Protein AF-A0A1F6HA27-F1 (afdb_monomer_lite)

Secondary structure (DSSP, 8-state):
----GGG--HHHH---SS-HHHHHHHHHHHHHHHHHHHHHHHHHHHHHHHHHHHHHHHHHHHHHHHHHHHHHHHHHTHHHH-TTS---HHHHHHHHTTSHHHHHHHHHHHHHHHHHHHHHHHHHHHHHHHHHHHHHHHHHHHHHHHHHHHHHTTTTS-----HHHHHHHHHHHHHHHHHHHHHHHTT-

pLDDT: mean 84.73, std 13.22, range [37.62, 96.56]

Radius of gyration: 37.32 Å; chains: 1; bounding box: 94×47×95 Å

Foldseek 3Di:
DDDDPVLDLPVVLDDDPVCLVVNVVCLVVQLVVLVVQLVVLVVVLVVLVVCVVVLLVVLVVQLVVQLVVLLVVCVVCVCVQPVPDDDDPVVSVVVSCVDVSNVVSVVVSVVSVVVSVVSNVVSVVSSVSSVVSNVSSVVSVVVSVVVVVCVVVCVVPDPPCPPVNVVVVVVVVVVVVVVVVVVVVVVD

Structure (mmCIF, N/CA/C/O backbone):
data_AF-A0A1F6HA27-F1
#
_entry.id   AF-A0A1F6HA27-F1
#
loop_
_atom_site.group_PDB
_atom_site.id
_atom_site.type_symbol
_atom_site.label_atom_id
_atom_site.label_alt_id
_atom_site.label_comp_id
_atom_site.label_asym_id
_atom_site.label_entity_id
_atom_site.label_seq_id
_atom_site.pdbx_PDB_ins_code
_atom_site.Cartn_x
_atom_site.Cartn_y
_atom_site.Cartn_z
_atom_site.occupancy
_atom_site.B_iso_or_equiv
_atom_site.auth_seq_id
_atom_site.auth_comp_id
_atom_site.auth_asym_id
_atom_site.auth_atom_id
_atom_site.pdbx_PDB_model_num
ATOM 1 N N . MET A 1 1 ? -15.845 -7.279 -9.289 1.00 40.00 1 MET A N 1
ATOM 2 C CA . MET A 1 1 ? -14.937 -7.207 -8.128 1.00 40.00 1 MET A CA 1
ATOM 3 C C . MET A 1 1 ? -15.776 -7.445 -6.889 1.00 40.00 1 MET A C 1
ATOM 5 O O . MET A 1 1 ? -16.519 -6.559 -6.494 1.00 40.00 1 MET A O 1
ATOM 9 N N . GLY A 1 2 ? -15.783 -8.675 -6.375 1.00 37.72 2 GLY A N 1
ATOM 10 C CA . GLY A 1 2 ? -16.419 -8.955 -5.090 1.00 37.72 2 GLY A CA 1
ATOM 11 C C . GLY A 1 2 ? -15.512 -8.408 -3.998 1.00 37.72 2 GLY A C 1
ATOM 12 O O . GLY A 1 2 ? -14.338 -8.763 -3.970 1.00 37.72 2 GLY A O 1
ATOM 13 N N . MET A 1 3 ? -16.019 -7.513 -3.152 1.00 37.62 3 MET A N 1
ATOM 14 C CA . MET A 1 3 ? -15.320 -7.147 -1.923 1.00 37.62 3 MET A CA 1
ATOM 15 C C . MET A 1 3 ? -15.091 -8.431 -1.121 1.00 37.62 3 MET A C 1
ATOM 17 O O . MET A 1 3 ? -16.051 -9.114 -0.761 1.00 37.62 3 MET A O 1
ATOM 21 N N . ASN A 1 4 ? -13.827 -8.786 -0.890 1.00 46.81 4 ASN A N 1
ATOM 22 C CA . ASN A 1 4 ? -13.459 -9.920 -0.052 1.00 46.81 4 ASN A CA 1
ATOM 23 C C . ASN A 1 4 ? -14.060 -9.710 1.345 1.00 46.81 4 ASN A C 1
ATOM 25 O O . ASN A 1 4 ? -13.619 -8.838 2.095 1.00 46.81 4 ASN A O 1
ATOM 29 N N . GLN A 1 5 ? -15.057 -10.522 1.706 1.00 51.44 5 GLN A N 1
ATOM 30 C CA . GLN A 1 5 ? -15.691 -10.502 3.031 1.00 51.44 5 GLN A CA 1
ATOM 31 C C . GLN A 1 5 ? -14.678 -10.698 4.180 1.00 51.44 5 GLN A C 1
ATOM 33 O O . GLN A 1 5 ? -14.965 -10.322 5.311 1.00 51.44 5 GLN A O 1
ATOM 38 N N . GLU A 1 6 ? -13.476 -11.217 3.903 1.00 55.75 6 GLU A N 1
ATOM 39 C CA . GLU A 1 6 ? -12.395 -11.423 4.882 1.00 55.75 6 GLU A CA 1
ATOM 40 C C . GLU A 1 6 ? -11.784 -10.141 5.477 1.00 55.75 6 GLU A C 1
ATOM 42 O O . GLU A 1 6 ? -11.203 -10.198 6.572 1.00 55.75 6 GLU A O 1
ATOM 47 N N . ASN A 1 7 ? -11.925 -8.996 4.799 1.00 59.81 7 ASN A N 1
ATOM 48 C CA . ASN A 1 7 ? -11.382 -7.710 5.256 1.00 59.81 7 ASN A CA 1
ATOM 49 C C . ASN A 1 7 ? -12.444 -6.755 5.820 1.00 59.81 7 ASN A C 1
ATOM 51 O O . ASN A 1 7 ? -12.085 -5.705 6.352 1.00 59.81 7 ASN A O 1
ATOM 55 N N . SER A 1 8 ? -13.731 -7.116 5.777 1.00 76.00 8 SER A N 1
ATOM 56 C CA . SER A 1 8 ? -14.778 -6.273 6.359 1.00 76.00 8 SER A CA 1
ATOM 57 C C . SER A 1 8 ? -14.822 -6.431 7.881 1.00 76.00 8 SER A C 1
ATOM 59 O O . SER A 1 8 ? -15.060 -7.519 8.407 1.00 76.00 8 SER A O 1
ATOM 61 N N . TYR A 1 9 ? -14.591 -5.328 8.595 1.00 84.44 9 TYR A N 1
ATOM 62 C CA . TYR A 1 9 ? -14.713 -5.235 10.053 1.00 84.44 9 TYR A CA 1
ATOM 63 C C . TYR A 1 9 ? -16.091 -4.726 10.502 1.00 84.44 9 TYR A C 1
ATOM 65 O O . TYR A 1 9 ? -16.329 -4.576 11.699 1.00 84.44 9 TYR A O 1
ATOM 73 N N . GLU A 1 10 ? -17.003 -4.446 9.564 1.00 85.31 10 GLU A N 1
ATOM 74 C CA . GLU A 1 10 ? -18.300 -3.819 9.848 1.00 85.31 10 GLU A CA 1
ATOM 75 C C . GLU A 1 10 ? -19.117 -4.635 10.852 1.00 85.31 10 GLU A C 1
ATOM 77 O O . GLU A 1 10 ? -19.598 -4.090 11.844 1.00 85.31 10 GLU A O 1
ATOM 82 N N . ASN A 1 11 ? -19.185 -5.954 10.652 1.00 83.25 11 ASN A N 1
ATOM 83 C CA . ASN A 1 11 ? -19.890 -6.865 11.553 1.00 83.25 11 ASN A CA 1
ATOM 84 C C . ASN A 1 11 ? -19.251 -6.892 12.950 1.00 83.25 11 ASN A C 1
ATOM 86 O O . ASN A 1 11 ? -19.967 -6.829 13.947 1.00 83.25 11 ASN A O 1
ATOM 90 N N . ASP A 1 12 ? -17.915 -6.897 13.029 1.00 84.38 12 ASP A N 1
ATOM 91 C CA . ASP A 1 12 ? -17.167 -6.949 14.295 1.00 84.38 12 ASP A CA 1
ATOM 92 C C . ASP A 1 12 ? -17.378 -5.665 15.143 1.00 84.38 12 ASP A C 1
ATOM 94 O O . ASP A 1 12 ? -17.255 -5.687 16.373 1.00 84.38 12 ASP A O 1
ATOM 98 N N . VAL A 1 13 ? -17.732 -4.542 14.502 1.00 85.62 13 VAL A N 1
ATOM 99 C CA . VAL A 1 13 ? -17.977 -3.236 15.147 1.00 85.62 13 VAL A CA 1
ATOM 100 C C . VAL A 1 13 ? -19.440 -3.030 15.548 1.00 85.62 13 VAL A C 1
ATOM 102 O O . VAL A 1 13 ? -19.724 -2.196 16.414 1.00 85.62 13 VAL A O 1
ATOM 105 N N . THR A 1 14 ? -20.383 -3.790 14.987 1.00 84.06 14 THR A N 1
ATOM 106 C CA . THR A 1 14 ? -21.781 -3.717 15.436 1.00 84.06 14 THR A CA 1
ATOM 107 C C . THR A 1 14 ? -21.906 -4.104 16.911 1.00 84.06 14 THR A C 1
ATOM 109 O O . THR A 1 14 ? -21.147 -4.929 17.413 1.00 84.06 14 THR A O 1
ATOM 112 N N . VAL A 1 15 ? -22.811 -3.443 17.637 1.00 79.56 15 VAL A N 1
ATOM 113 C CA . VAL A 1 15 ? -23.040 -3.695 19.068 1.00 79.56 15 VAL A CA 1
ATOM 114 C C . VAL A 1 15 ? -24.382 -4.387 19.236 1.00 79.56 15 VAL A C 1
ATOM 116 O O . VAL A 1 15 ? -25.423 -3.762 19.002 1.00 79.56 15 VAL A O 1
ATOM 119 N N . ASP A 1 16 ? -24.370 -5.632 19.710 1.00 79.88 16 ASP A N 1
ATOM 120 C CA . ASP A 1 16 ? -25.575 -6.284 20.205 1.00 79.88 16 ASP A CA 1
ATOM 121 C C . ASP A 1 16 ? -25.958 -5.723 21.583 1.00 79.88 16 ASP A C 1
ATOM 123 O O . ASP A 1 16 ? -25.375 -6.029 22.626 1.00 79.88 16 ASP A O 1
ATOM 127 N N . LYS A 1 17 ? -26.990 -4.875 21.586 1.00 73.81 17 LYS A N 1
ATOM 128 C CA . LYS A 1 17 ? -27.512 -4.226 22.796 1.00 73.81 17 LYS A CA 1
ATOM 129 C C . LYS A 1 17 ? -28.160 -5.208 23.773 1.00 73.81 17 LYS A C 1
ATOM 131 O O . LYS A 1 17 ? -28.315 -4.855 24.940 1.00 73.81 17 LYS A O 1
ATOM 136 N N . TYR A 1 18 ? -28.565 -6.392 23.316 1.00 76.69 18 TYR A N 1
ATOM 137 C CA . TYR A 1 18 ? -29.233 -7.391 24.149 1.00 76.69 18 TYR A CA 1
ATOM 138 C C . TYR A 1 18 ? -28.233 -8.341 24.819 1.00 76.69 18 TYR A C 1
ATOM 140 O O . TYR A 1 18 ? -28.526 -8.869 25.889 1.00 76.69 18 TYR A O 1
ATOM 148 N N . ASN A 1 19 ? -27.027 -8.484 24.255 1.00 78.94 19 ASN A N 1
ATOM 149 C CA . ASN A 1 19 ? -25.979 -9.386 24.742 1.00 78.94 19 ASN A CA 1
ATOM 150 C C . ASN A 1 19 ? -24.669 -8.652 25.077 1.00 78.94 19 ASN A C 1
ATOM 152 O O . ASN A 1 19 ? -23.576 -9.085 24.721 1.00 78.94 19 ASN A O 1
ATOM 156 N N . LEU A 1 20 ? -24.765 -7.548 25.828 1.00 77.88 20 LEU A N 1
ATOM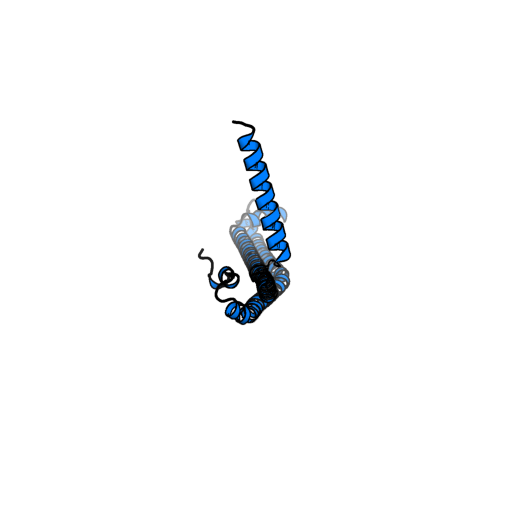 157 C CA . LEU A 1 20 ? -23.608 -6.715 26.199 1.00 77.88 20 LEU A CA 1
ATOM 158 C C . LEU A 1 20 ? -22.490 -7.480 26.931 1.00 77.88 20 LEU A C 1
ATOM 160 O O . LEU A 1 20 ? -21.322 -7.126 26.810 1.00 77.88 20 LEU A O 1
ATOM 164 N N . HIS A 1 21 ? -22.838 -8.513 27.698 1.00 78.06 21 HIS A N 1
ATOM 165 C CA . HIS A 1 21 ? -21.875 -9.357 28.408 1.00 78.06 21 HIS A CA 1
ATOM 166 C C . HIS A 1 21 ? -21.011 -10.167 27.427 1.00 78.06 21 HIS A C 1
ATOM 168 O O . HIS A 1 21 ? -19.788 -10.121 27.512 1.00 78.06 21 HIS A O 1
ATOM 174 N N . THR A 1 22 ? -21.633 -10.815 26.439 1.00 83.94 22 THR A N 1
ATOM 175 C CA . THR A 1 22 ? -20.944 -11.557 25.373 1.00 83.94 22 THR A CA 1
ATOM 176 C C . THR A 1 22 ? -20.101 -10.630 24.494 1.00 83.94 22 THR A C 1
ATOM 178 O O . THR A 1 22 ? -18.983 -10.967 24.107 1.00 83.94 22 THR A O 1
ATOM 181 N N . GLU A 1 23 ? -20.602 -9.427 24.208 1.00 82.00 23 GLU A N 1
ATOM 182 C CA . GLU A 1 23 ? -19.854 -8.392 23.484 1.00 82.00 23 GLU A CA 1
ATOM 183 C C . GLU A 1 23 ? -18.578 -7.983 24.233 1.00 82.00 23 GLU A C 1
ATOM 185 O O . GLU A 1 23 ? -17.510 -7.882 23.635 1.00 82.00 23 GLU A O 1
ATOM 190 N N . LEU A 1 24 ? -18.653 -7.796 25.553 1.00 83.31 24 LEU A N 1
ATOM 191 C CA . LEU A 1 24 ? -17.490 -7.457 26.379 1.00 83.31 24 LEU A CA 1
ATOM 192 C C . LEU A 1 24 ? -16.470 -8.598 26.472 1.00 83.31 24 LEU A C 1
ATOM 194 O O . LEU A 1 24 ? -15.272 -8.330 26.502 1.00 83.31 24 LEU A O 1
ATOM 198 N N . GLU A 1 25 ? -16.922 -9.852 26.499 1.00 87.94 25 GLU A N 1
ATOM 199 C CA . GLU A 1 25 ? -16.037 -11.024 26.524 1.00 87.94 25 GLU A CA 1
ATOM 200 C C . GLU A 1 25 ? -15.293 -11.227 25.199 1.00 87.94 25 GLU A C 1
ATOM 202 O O . GLU A 1 25 ? -14.121 -11.604 25.189 1.00 87.94 25 GLU A O 1
ATOM 207 N N . THR A 1 26 ? -15.954 -10.958 24.073 1.00 89.69 26 THR A N 1
ATOM 208 C CA . THR A 1 26 ? -15.394 -11.180 22.728 1.00 89.69 26 THR A CA 1
ATOM 209 C C . THR A 1 26 ? -14.512 -10.027 22.245 1.00 89.69 26 THR A C 1
ATOM 211 O O . THR A 1 26 ? -13.587 -10.235 21.452 1.0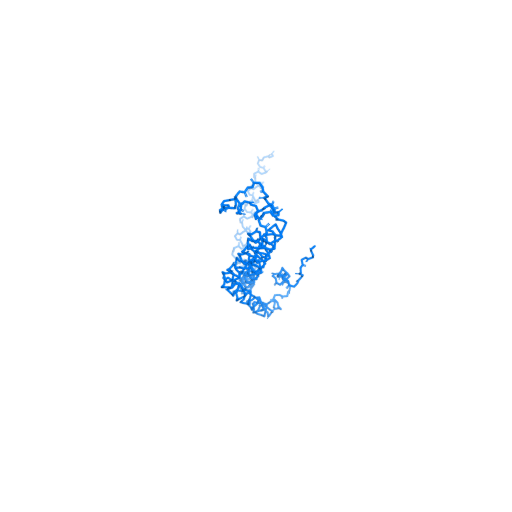0 89.69 26 THR A O 1
ATOM 214 N N . LEU A 1 27 ? -14.750 -8.810 22.741 1.00 89.88 27 LEU A N 1
ATOM 215 C CA . LEU A 1 27 ? -14.066 -7.597 22.298 1.00 89.88 27 LEU A CA 1
ATOM 216 C C . LEU A 1 27 ? -12.528 -7.644 22.412 1.00 89.88 27 LEU A C 1
ATOM 218 O O . LEU A 1 27 ? -11.874 -7.261 21.438 1.00 89.88 27 LEU A O 1
ATOM 222 N N . PRO A 1 28 ? -11.905 -8.141 23.503 1.00 91.75 28 PRO A N 1
ATOM 223 C CA . PRO A 1 28 ? -10.447 -8.245 23.585 1.00 91.75 28 PRO A CA 1
ATOM 224 C C . PRO A 1 28 ? -9.855 -9.133 22.484 1.00 91.75 28 PRO A C 1
ATOM 226 O O . PRO A 1 28 ? -8.828 -8.796 21.892 1.00 91.75 28 PRO A O 1
ATOM 229 N N . THR A 1 29 ? -10.521 -10.247 22.166 1.00 92.56 29 THR A N 1
ATOM 230 C CA . THR A 1 29 ? -10.094 -11.170 21.107 1.00 92.56 29 THR A CA 1
ATOM 231 C C . THR A 1 29 ? -10.210 -1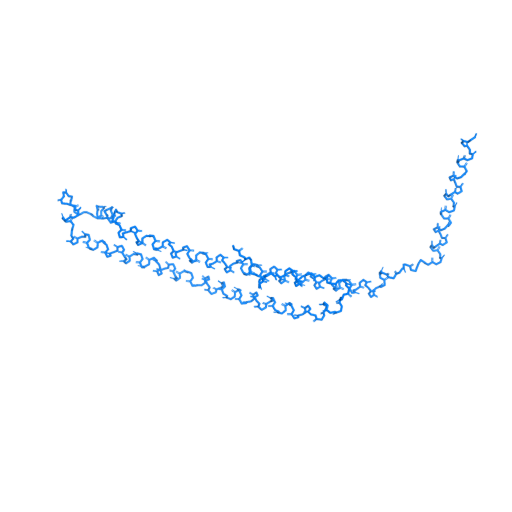0.523 19.729 1.00 92.56 29 THR A C 1
ATOM 233 O O . THR A 1 29 ? -9.300 -10.663 18.909 1.00 92.56 29 THR A O 1
ATOM 236 N N . LEU A 1 30 ? -11.285 -9.768 19.481 1.00 91.44 30 LEU A N 1
ATOM 237 C CA . LEU A 1 30 ? -11.454 -9.001 18.245 1.00 91.44 30 LEU A CA 1
ATOM 238 C C . LEU A 1 30 ? -10.374 -7.920 18.111 1.00 91.44 30 LEU A C 1
ATOM 240 O O . LEU A 1 30 ? -9.715 -7.842 17.075 1.00 91.44 30 LEU A O 1
ATOM 244 N N . ILE A 1 31 ? -10.114 -7.142 19.164 1.00 93.06 31 ILE A N 1
ATOM 245 C CA . ILE A 1 31 ? -9.050 -6.127 19.165 1.00 93.06 31 ILE A CA 1
ATOM 246 C C . ILE A 1 31 ? -7.693 -6.772 18.863 1.00 93.06 31 ILE A C 1
ATOM 248 O O . ILE A 1 31 ? -6.962 -6.290 17.998 1.00 93.06 31 ILE A O 1
ATOM 252 N N . ALA A 1 32 ? -7.363 -7.888 19.519 1.00 93.88 32 ALA A N 1
ATOM 253 C CA . ALA A 1 32 ? -6.118 -8.611 19.272 1.00 93.88 32 ALA A CA 1
ATOM 254 C C . ALA A 1 32 ? -6.006 -9.110 17.819 1.00 93.88 32 ALA A C 1
ATOM 256 O O . ALA A 1 32 ? -4.956 -8.943 17.193 1.00 93.88 32 ALA A O 1
ATOM 257 N N . LYS A 1 33 ? -7.088 -9.667 17.255 1.00 93.88 33 LYS A N 1
ATOM 258 C CA . LYS A 1 33 ? -7.165 -10.113 15.852 1.00 93.88 33 LYS A CA 1
ATOM 259 C C . LYS A 1 33 ? -6.840 -8.969 14.888 1.00 93.88 33 LYS A C 1
ATOM 261 O O . LYS A 1 33 ? -5.972 -9.127 14.028 1.00 93.88 33 LYS A O 1
ATOM 266 N N . TRP A 1 34 ? -7.503 -7.823 15.031 1.00 94.44 34 TRP A N 1
ATOM 267 C CA . TRP A 1 34 ? -7.332 -6.697 14.107 1.00 94.44 34 TRP A CA 1
ATOM 268 C C . TRP A 1 34 ? -6.007 -5.960 14.304 1.00 94.44 34 TRP A C 1
ATOM 270 O O . TRP A 1 34 ? -5.376 -5.600 13.315 1.00 94.44 34 TRP A O 1
ATOM 280 N N . ARG A 1 35 ? -5.505 -5.845 15.541 1.00 94.94 35 ARG A N 1
ATOM 281 C CA . ARG A 1 35 ? -4.153 -5.319 15.803 1.00 94.94 35 ARG A CA 1
ATOM 282 C C . ARG A 1 35 ? -3.064 -6.197 15.197 1.00 94.94 35 ARG A C 1
ATOM 284 O O . ARG A 1 35 ? -2.104 -5.675 14.639 1.00 94.94 35 ARG A O 1
ATOM 291 N N . LYS A 1 36 ? -3.224 -7.524 15.250 1.00 95.50 36 LYS A N 1
ATOM 292 C CA . LYS A 1 36 ? -2.307 -8.455 14.580 1.00 95.50 36 LYS A CA 1
ATOM 293 C C . LYS A 1 36 ? -2.330 -8.260 13.063 1.00 95.50 36 LYS A C 1
ATOM 295 O O . LYS A 1 36 ? -1.265 -8.158 12.464 1.00 95.50 36 LYS A O 1
ATOM 300 N N . LYS A 1 37 ? -3.518 -8.171 12.448 1.00 94.50 37 LYS A N 1
ATOM 301 C CA . LYS A 1 37 ? -3.651 -7.886 11.006 1.00 94.50 37 LYS A CA 1
ATOM 302 C C . LYS A 1 37 ? -3.010 -6.545 10.627 1.00 94.50 37 LYS A C 1
ATOM 304 O O . LYS A 1 37 ? -2.243 -6.499 9.673 1.00 94.50 37 LYS A O 1
ATOM 309 N N . TYR A 1 38 ? -3.258 -5.495 11.410 1.00 95.88 38 TYR A N 1
ATOM 310 C CA . TYR A 1 38 ? -2.647 -4.180 11.215 1.00 95.88 38 TYR A CA 1
ATOM 311 C C . TYR A 1 38 ? -1.115 -4.241 11.279 1.00 95.88 38 TYR A C 1
ATOM 313 O O . TYR A 1 38 ? -0.453 -3.757 10.370 1.00 95.88 38 TYR A O 1
ATOM 321 N N . SER A 1 39 ? -0.550 -4.895 12.299 1.00 96.00 39 SER A N 1
ATOM 322 C CA . SER A 1 39 ? 0.905 -5.038 12.444 1.00 96.00 39 SER A CA 1
ATOM 323 C C . SER A 1 39 ? 1.543 -5.806 11.281 1.00 96.00 39 SER A C 1
ATOM 325 O O . SER A 1 39 ? 2.627 -5.442 10.832 1.00 96.00 39 SER A O 1
ATOM 327 N N . ILE A 1 40 ? 0.868 -6.838 10.763 1.00 95.56 40 ILE A N 1
ATOM 328 C CA . ILE A 1 40 ? 1.333 -7.569 9.577 1.00 95.56 40 ILE A CA 1
ATOM 329 C C . ILE A 1 40 ? 1.318 -6.656 8.344 1.00 95.56 40 ILE A C 1
ATOM 331 O O . ILE A 1 40 ? 2.312 -6.599 7.628 1.00 95.56 40 ILE A O 1
ATOM 335 N N . ALA A 1 41 ? 0.225 -5.925 8.109 1.00 94.12 41 ALA A N 1
ATOM 336 C CA . ALA A 1 41 ? 0.113 -5.014 6.969 1.00 94.12 41 ALA A CA 1
ATOM 337 C C . ALA A 1 41 ? 1.124 -3.861 7.035 1.00 94.12 41 ALA A C 1
ATOM 339 O O . ALA A 1 41 ? 1.698 -3.483 6.019 1.00 94.12 41 ALA A O 1
ATOM 340 N N . GLU A 1 42 ? 1.391 -3.339 8.232 1.00 96.00 42 GLU A N 1
ATOM 341 C CA . GLU A 1 42 ? 2.444 -2.353 8.461 1.00 96.00 42 GLU A CA 1
ATOM 342 C C . GLU A 1 42 ? 3.827 -2.912 8.108 1.00 96.00 42 GLU A C 1
ATOM 344 O O . GLU A 1 42 ? 4.544 -2.290 7.331 1.00 96.00 42 GLU A O 1
ATOM 349 N N . GLY A 1 43 ? 4.156 -4.126 8.561 1.00 95.94 43 GLY A N 1
ATOM 350 C CA . GLY A 1 43 ? 5.419 -4.775 8.202 1.00 95.94 43 GLY A CA 1
ATOM 351 C C . GLY A 1 43 ? 5.569 -5.051 6.699 1.00 95.94 43 GLY A C 1
ATOM 352 O O . GLY A 1 43 ? 6.665 -4.919 6.157 1.00 95.94 43 GLY A O 1
ATOM 353 N N . ILE A 1 44 ? 4.478 -5.404 6.008 1.00 94.81 44 ILE A N 1
ATOM 354 C CA . ILE A 1 44 ? 4.469 -5.569 4.545 1.00 94.81 44 ILE A CA 1
ATOM 355 C C . ILE A 1 44 ? 4.734 -4.229 3.856 1.00 94.81 44 ILE A C 1
ATOM 357 O O . ILE A 1 44 ? 5.577 -4.171 2.962 1.00 94.81 44 ILE A O 1
ATOM 361 N N . LEU A 1 45 ? 4.051 -3.160 4.273 1.00 95.06 45 LEU A N 1
ATOM 362 C CA . LEU A 1 45 ? 4.231 -1.831 3.693 1.00 95.06 45 LEU A CA 1
ATOM 363 C C . LEU A 1 45 ? 5.656 -1.310 3.903 1.00 95.06 45 LEU A C 1
ATOM 365 O O . LEU A 1 45 ? 6.250 -0.781 2.965 1.00 95.06 45 LEU A O 1
ATOM 369 N N . ASP A 1 46 ? 6.213 -1.475 5.101 1.00 96.19 46 ASP A N 1
ATOM 370 C CA . ASP A 1 46 ? 7.576 -1.041 5.417 1.00 96.19 46 ASP A CA 1
ATOM 371 C C . ASP A 1 46 ? 8.600 -1.786 4.556 1.00 96.19 46 ASP A C 1
ATOM 373 O O . ASP A 1 46 ? 9.484 -1.168 3.956 1.00 96.19 46 ASP A O 1
ATOM 377 N N . LYS A 1 47 ? 8.435 -3.109 4.421 1.00 95.50 47 LYS A N 1
ATOM 378 C CA . LYS A 1 47 ? 9.275 -3.925 3.543 1.00 95.50 47 LYS A CA 1
ATOM 379 C C . LYS A 1 47 ? 9.166 -3.469 2.088 1.00 95.50 47 LYS A C 1
ATOM 381 O O . LYS A 1 47 ? 10.180 -3.203 1.454 1.00 95.50 47 LYS A O 1
ATOM 386 N N . LEU A 1 48 ? 7.948 -3.317 1.573 1.00 94.12 48 LEU A N 1
ATOM 387 C CA . LEU A 1 48 ? 7.725 -2.895 0.192 1.00 94.12 48 LEU A CA 1
ATOM 388 C C . LEU A 1 48 ? 8.303 -1.497 -0.069 1.00 94.12 48 LEU A C 1
ATOM 390 O O . LEU A 1 48 ? 8.934 -1.267 -1.095 1.00 94.12 48 LEU A O 1
ATOM 394 N N . THR A 1 49 ? 8.161 -0.573 0.881 1.00 93.75 49 THR A N 1
ATOM 395 C CA . THR A 1 49 ? 8.730 0.781 0.792 1.00 93.75 49 THR A CA 1
ATOM 396 C C . THR A 1 49 ? 10.259 0.753 0.738 1.00 93.75 49 THR A C 1
ATOM 398 O O . THR A 1 49 ? 10.858 1.547 0.011 1.00 93.75 49 THR A O 1
ATOM 401 N N . SER A 1 50 ? 10.889 -0.173 1.467 1.00 94.44 50 SER A N 1
ATOM 402 C CA . SER A 1 50 ? 12.335 -0.415 1.409 1.00 94.44 50 SER A CA 1
ATOM 403 C C . SER A 1 50 ? 12.778 -1.042 0.083 1.00 94.44 50 SER A C 1
ATOM 405 O O . SER A 1 50 ? 13.836 -0.686 -0.434 1.00 94.44 50 SER A O 1
ATOM 407 N N . ASP A 1 51 ? 11.981 -1.953 -0.478 1.00 94.12 51 ASP A N 1
ATOM 408 C CA . ASP A 1 51 ? 12.348 -2.724 -1.671 1.00 94.12 51 ASP A CA 1
ATOM 409 C C . ASP A 1 51 ? 12.047 -1.965 -2.985 1.00 94.12 51 ASP A C 1
ATOM 411 O O . ASP A 1 51 ? 12.746 -2.136 -3.982 1.00 94.12 51 ASP A O 1
ATOM 415 N N . ILE A 1 52 ? 11.062 -1.057 -3.003 1.00 94.56 52 ILE A N 1
ATOM 416 C CA . ILE A 1 52 ? 10.663 -0.271 -4.190 1.00 94.56 52 ILE A CA 1
ATOM 417 C C . ILE A 1 52 ? 11.831 0.441 -4.893 1.00 94.56 52 ILE A C 1
ATOM 419 O O . ILE A 1 52 ? 11.895 0.382 -6.123 1.00 94.56 52 ILE A O 1
ATOM 423 N N . PRO A 1 53 ? 12.745 1.145 -4.195 1.00 94.50 53 PRO A N 1
ATOM 424 C CA . PRO A 1 53 ? 13.894 1.774 -4.840 1.00 94.50 53 PRO A CA 1
ATOM 425 C C . PRO A 1 53 ? 14.794 0.765 -5.560 1.00 94.50 53 PRO A C 1
ATOM 427 O O . PRO A 1 53 ? 15.314 1.083 -6.629 1.00 94.50 53 PRO A O 1
ATOM 430 N N . ILE A 1 54 ? 14.943 -0.439 -4.998 1.00 96.12 54 ILE A N 1
ATOM 431 C CA . ILE A 1 54 ? 15.737 -1.530 -5.573 1.00 96.12 54 ILE A CA 1
ATOM 432 C C . ILE A 1 54 ? 15.053 -2.024 -6.846 1.00 96.12 54 ILE A C 1
ATOM 434 O O . ILE A 1 54 ? 15.657 -1.978 -7.914 1.00 96.12 54 ILE A O 1
ATOM 438 N N . PHE A 1 55 ? 13.762 -2.354 -6.776 1.00 94.44 55 PHE A N 1
ATOM 439 C CA . PHE A 1 55 ? 13.002 -2.797 -7.947 1.00 94.44 55 PHE A CA 1
ATOM 440 C C . PHE A 1 55 ? 12.957 -1.742 -9.057 1.00 94.44 55 PHE A C 1
ATOM 442 O O . PHE A 1 55 ? 13.111 -2.062 -10.232 1.00 94.44 55 PHE A O 1
ATOM 449 N N . LYS A 1 56 ? 12.815 -0.455 -8.717 1.00 93.69 56 LYS A N 1
ATOM 450 C CA . LYS A 1 56 ? 12.884 0.630 -9.711 1.00 93.69 56 LYS A CA 1
ATOM 451 C C . LYS A 1 56 ? 14.253 0.722 -10.378 1.00 93.69 56 LYS A C 1
ATOM 453 O O . LYS A 1 56 ? 14.320 1.011 -11.573 1.00 93.69 56 LYS A O 1
ATOM 458 N N . ALA A 1 57 ? 15.331 0.505 -9.626 1.00 95.69 57 ALA A N 1
ATOM 459 C CA . ALA A 1 57 ? 16.676 0.472 -10.182 1.00 95.69 57 ALA A CA 1
ATOM 460 C C . ALA A 1 57 ? 16.864 -0.733 -11.116 1.00 95.69 57 ALA A C 1
ATOM 462 O O . ALA A 1 57 ? 17.411 -0.564 -12.203 1.00 95.69 57 ALA A O 1
ATOM 463 N N . GLU A 1 58 ? 16.352 -1.906 -10.744 1.00 95.44 58 GLU A N 1
ATOM 464 C CA . GLU A 1 58 ? 16.383 -3.119 -11.570 1.00 95.44 58 GLU A CA 1
ATOM 465 C C . GLU A 1 58 ? 15.598 -2.942 -12.875 1.00 95.44 58 GLU A C 1
ATOM 467 O O . GLU A 1 58 ? 16.159 -3.142 -13.950 1.00 95.44 58 GLU A O 1
ATOM 472 N N . ILE A 1 59 ? 14.353 -2.453 -12.812 1.00 95.50 59 ILE A N 1
ATOM 473 C CA . ILE A 1 59 ? 13.523 -2.173 -14.000 1.00 95.50 59 ILE A CA 1
ATOM 474 C C . ILE A 1 59 ? 14.225 -1.178 -14.934 1.00 95.50 59 ILE A C 1
ATOM 476 O O . ILE A 1 59 ? 14.211 -1.329 -16.160 1.00 95.50 59 ILE A O 1
ATOM 480 N N . LYS A 1 60 ? 14.847 -0.138 -14.364 1.00 95.94 60 LYS A N 1
ATOM 481 C CA . LYS A 1 60 ? 15.608 0.845 -15.138 1.00 95.94 60 LYS A CA 1
ATOM 482 C C . LYS A 1 60 ? 16.829 0.203 -15.799 1.00 95.94 60 LYS A C 1
ATOM 484 O O . LYS A 1 60 ? 17.053 0.440 -16.982 1.00 95.94 60 LYS A O 1
ATOM 489 N N . MET A 1 61 ? 17.582 -0.613 -15.065 1.00 96.56 61 MET A N 1
ATOM 490 C CA . MET A 1 61 ? 18.752 -1.314 -15.589 1.00 96.56 61 MET A CA 1
ATOM 491 C C . MET A 1 61 ? 18.365 -2.268 -16.723 1.00 96.56 61 MET A C 1
ATOM 493 O O . MET A 1 61 ? 19.007 -2.259 -17.769 1.00 96.56 61 MET A O 1
ATOM 497 N N . GLU A 1 62 ? 17.295 -3.050 -16.563 1.00 94.94 62 GLU A N 1
ATOM 498 C CA . GLU A 1 62 ? 16.795 -3.942 -17.614 1.00 94.94 62 GLU A CA 1
ATOM 499 C C . GLU A 1 62 ? 16.408 -3.180 -18.883 1.00 94.94 62 GLU A C 1
ATOM 501 O O . GLU A 1 62 ? 16.750 -3.601 -19.991 1.00 94.94 62 GLU A O 1
ATOM 506 N N . PHE A 1 63 ? 15.723 -2.044 -18.728 1.00 95.88 63 PHE A N 1
ATOM 507 C CA . PHE A 1 63 ? 15.367 -1.185 -19.850 1.00 95.88 63 PHE A CA 1
ATOM 508 C C . PHE A 1 63 ? 16.611 -0.619 -20.545 1.00 95.88 63 PHE A C 1
ATOM 510 O O . PHE A 1 63 ? 16.726 -0.722 -21.765 1.00 95.88 63 PHE A O 1
ATOM 517 N N . GLU A 1 64 ? 17.570 -0.080 -19.790 1.00 95.19 64 GLU A N 1
ATOM 518 C CA . GLU A 1 64 ? 18.825 0.452 -20.336 1.00 95.19 64 GLU A CA 1
ATOM 519 C C . GLU A 1 64 ? 19.639 -0.631 -21.056 1.00 95.19 64 GLU A C 1
ATOM 521 O O . GLU A 1 64 ? 20.150 -0.390 -22.149 1.00 95.19 64 GLU A O 1
ATOM 526 N N . MET A 1 65 ? 19.696 -1.848 -20.511 1.00 95.56 65 MET A N 1
ATOM 527 C CA . MET A 1 65 ? 20.342 -2.989 -21.162 1.00 95.56 65 MET A CA 1
ATOM 528 C C . MET A 1 65 ? 19.641 -3.395 -22.462 1.00 95.56 65 MET A C 1
ATOM 530 O O . MET A 1 65 ? 20.313 -3.736 -23.434 1.00 95.56 65 MET A O 1
ATOM 534 N N . ALA A 1 66 ? 18.306 -3.380 -22.499 1.00 94.50 66 ALA A N 1
ATOM 535 C CA . ALA A 1 66 ? 17.551 -3.676 -23.713 1.00 94.50 66 ALA A CA 1
ATOM 536 C C . ALA A 1 66 ? 17.799 -2.615 -24.796 1.00 94.50 66 ALA A C 1
ATOM 538 O O . ALA A 1 66 ? 18.081 -2.961 -25.940 1.00 94.50 66 ALA A O 1
ATOM 539 N N . VAL A 1 67 ? 17.775 -1.332 -24.424 1.00 94.50 67 VAL A N 1
ATOM 540 C CA . VAL A 1 67 ? 18.071 -0.219 -25.337 1.00 94.50 67 VAL A CA 1
ATOM 541 C C . VAL A 1 67 ? 19.505 -0.298 -25.857 1.00 94.50 67 VAL A C 1
ATOM 543 O O . VAL A 1 67 ? 19.714 -0.146 -27.056 1.00 94.50 67 VAL A O 1
ATOM 546 N N . ALA A 1 68 ? 20.479 -0.600 -24.995 1.00 94.38 68 ALA A N 1
ATOM 547 C CA . ALA A 1 68 ? 21.878 -0.741 -25.394 1.00 94.38 68 ALA A CA 1
ATOM 548 C C . ALA A 1 68 ? 22.092 -1.884 -26.402 1.00 94.38 68 ALA A C 1
ATOM 550 O O . ALA A 1 68 ? 22.896 -1.742 -27.319 1.00 94.38 68 ALA A O 1
ATOM 551 N N . LYS A 1 69 ? 21.356 -2.997 -26.268 1.00 94.69 69 LYS A N 1
ATOM 552 C CA . LYS A 1 69 ? 21.380 -4.095 -27.250 1.00 94.69 69 LYS A CA 1
ATOM 553 C C . LYS A 1 69 ? 20.814 -3.659 -28.599 1.00 94.69 69 LYS A C 1
ATOM 555 O O . LYS A 1 69 ? 21.484 -3.826 -29.607 1.00 94.69 69 LYS A O 1
ATOM 560 N N . ILE A 1 70 ? 19.640 -3.024 -28.597 1.00 93.25 70 ILE A N 1
ATOM 561 C CA . ILE A 1 70 ? 19.017 -2.487 -29.818 1.00 93.25 70 ILE A CA 1
ATOM 562 C C . ILE A 1 70 ? 19.963 -1.499 -30.509 1.00 93.25 70 ILE A C 1
ATOM 564 O O . ILE A 1 70 ? 20.099 -1.497 -31.730 1.00 93.25 70 ILE A O 1
ATOM 568 N N . GLU A 1 71 ? 20.624 -0.647 -29.728 1.00 93.06 71 GLU A N 1
ATOM 569 C CA . GLU A 1 71 ? 21.581 0.318 -30.248 1.00 93.06 71 GLU A CA 1
ATOM 570 C C . GLU A 1 71 ? 22.817 -0.353 -30.861 1.00 93.06 71 GLU A C 1
ATOM 572 O O . GLU A 1 71 ? 23.253 0.060 -31.936 1.00 93.06 71 GLU A O 1
ATOM 577 N N . ALA A 1 72 ? 23.369 -1.379 -30.209 1.00 93.44 72 ALA A N 1
ATOM 578 C CA . ALA A 1 72 ? 24.492 -2.148 -30.738 1.00 93.44 72 ALA A CA 1
ATOM 579 C C . ALA A 1 72 ? 24.127 -2.820 -32.072 1.00 93.44 72 ALA A C 1
ATOM 581 O O . ALA A 1 72 ? 24.821 -2.603 -33.066 1.00 93.44 72 ALA A O 1
ATOM 582 N N . ASP A 1 73 ? 22.990 -3.518 -32.123 1.00 92.56 73 ASP A N 1
ATOM 583 C CA . ASP A 1 73 ? 22.501 -4.204 -33.326 1.00 92.56 73 ASP A CA 1
ATOM 584 C C . ASP A 1 73 ? 22.263 -3.219 -34.487 1.00 92.56 73 ASP A C 1
ATOM 586 O O . ASP A 1 73 ? 22.609 -3.489 -35.643 1.00 92.56 73 ASP A O 1
ATOM 590 N N . LEU A 1 74 ? 21.716 -2.037 -34.176 1.00 91.50 74 LEU A N 1
ATOM 591 C CA . LEU A 1 74 ? 21.487 -0.963 -35.140 1.00 91.50 74 LEU A CA 1
ATOM 592 C C . LEU A 1 74 ? 22.798 -0.363 -35.665 1.00 91.50 74 LEU A C 1
ATOM 594 O O . LEU A 1 74 ? 22.870 -0.012 -36.842 1.00 91.50 74 LEU A O 1
ATOM 598 N N . ARG A 1 75 ? 23.822 -0.209 -34.815 1.00 90.50 75 ARG A N 1
ATOM 599 C CA . ARG A 1 75 ? 25.143 0.295 -35.229 1.00 90.50 75 ARG A CA 1
ATOM 600 C C . ARG A 1 75 ? 25.869 -0.717 -36.112 1.00 90.50 75 ARG A C 1
ATOM 602 O O . ARG A 1 75 ? 26.476 -0.309 -37.099 1.00 90.5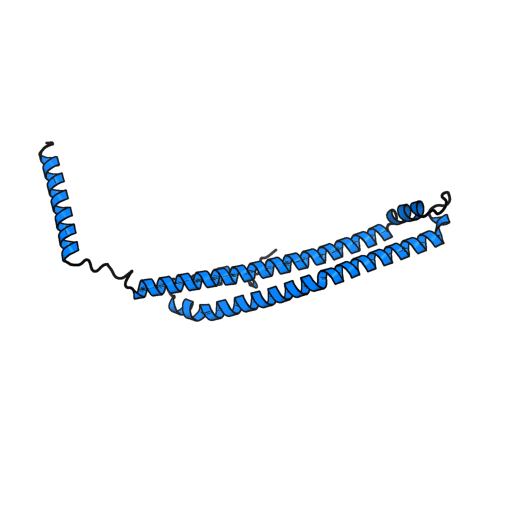0 75 ARG A O 1
ATOM 609 N N . GLU A 1 76 ? 25.785 -2.005 -35.790 1.00 91.69 76 GLU A N 1
ATOM 610 C CA . GLU A 1 76 ? 26.389 -3.077 -36.591 1.00 91.69 76 GLU A CA 1
ATOM 611 C C . GLU A 1 76 ? 25.756 -3.188 -37.984 1.00 91.69 76 GLU A C 1
ATOM 613 O O . GLU A 1 76 ? 26.460 -3.432 -38.963 1.00 91.69 76 GLU A O 1
ATOM 618 N N . ASN A 1 77 ? 24.449 -2.932 -38.096 1.00 90.12 77 ASN A N 1
ATOM 619 C CA . ASN A 1 77 ? 23.695 -3.035 -39.350 1.00 90.12 77 ASN A CA 1
ATOM 620 C C . ASN A 1 77 ? 23.221 -1.674 -39.885 1.00 90.12 77 ASN A C 1
ATOM 622 O O . ASN A 1 77 ? 22.207 -1.590 -40.583 1.00 90.12 77 ASN A O 1
ATOM 626 N N . TRP A 1 78 ? 23.942 -0.594 -39.571 1.00 89.12 78 TRP A N 1
ATOM 627 C CA . TRP A 1 78 ? 23.486 0.774 -39.836 1.00 89.12 78 TRP A CA 1
ATOM 628 C C . TRP A 1 78 ? 23.122 1.018 -41.303 1.00 89.12 78 TRP A C 1
ATOM 630 O O . TRP A 1 78 ? 22.046 1.541 -41.597 1.00 89.12 78 TRP A O 1
ATOM 640 N N . ASP A 1 79 ? 23.979 0.574 -42.222 1.00 88.06 79 ASP A N 1
ATOM 641 C CA . ASP A 1 79 ? 23.794 0.770 -43.662 1.00 88.06 79 ASP A CA 1
ATOM 642 C C . ASP A 1 79 ? 22.547 0.043 -44.199 1.00 88.06 79 ASP A C 1
ATOM 644 O O . ASP A 1 79 ? 21.974 0.458 -45.204 1.00 88.06 79 ASP A O 1
ATOM 648 N N . GLN A 1 80 ? 22.073 -1.006 -43.514 1.00 88.12 80 GLN A N 1
ATOM 649 C CA . GLN A 1 80 ? 20.830 -1.703 -43.868 1.00 88.12 80 GLN A CA 1
ATOM 650 C C . GLN A 1 80 ? 19.590 -0.929 -43.404 1.00 88.12 80 GLN A C 1
ATOM 652 O O . GLN A 1 80 ? 18.560 -0.931 -44.077 1.00 88.12 80 GLN A O 1
ATOM 657 N N . HIS A 1 81 ? 19.679 -0.255 -42.256 1.00 82.38 81 HIS A N 1
ATOM 658 C CA . HIS A 1 81 ? 18.564 0.494 -41.678 1.00 82.38 81 HIS A CA 1
ATOM 659 C C . HIS A 1 81 ? 18.456 1.934 -42.202 1.00 82.38 81 HIS A C 1
ATOM 661 O O . HIS A 1 81 ? 17.348 2.484 -42.234 1.00 82.38 81 HIS A O 1
ATOM 667 N N . CYS A 1 82 ? 19.585 2.548 -42.573 1.00 83.44 82 CYS A N 1
ATOM 668 C CA . CYS A 1 82 ? 19.720 3.957 -42.949 1.00 83.44 82 CYS A CA 1
ATOM 669 C C . CYS A 1 82 ? 20.830 4.163 -44.014 1.00 83.44 82 CYS A C 1
ATOM 671 O O . CYS A 1 82 ? 21.826 4.828 -43.722 1.00 83.44 82 CYS A O 1
ATOM 673 N N . PRO A 1 83 ? 20.667 3.653 -45.250 1.00 82.19 83 PRO A N 1
ATOM 674 C CA . PRO A 1 83 ? 21.722 3.657 -46.277 1.00 82.19 83 PRO A CA 1
ATOM 675 C C . PRO A 1 83 ? 22.191 5.060 -46.701 1.00 82.19 83 PRO A C 1
ATOM 677 O O . PRO A 1 83 ? 23.345 5.239 -47.080 1.00 82.19 83 PRO A O 1
ATOM 680 N N . ASP A 1 84 ? 21.321 6.069 -46.599 1.00 85.62 84 ASP A N 1
ATOM 681 C CA . ASP A 1 84 ? 21.589 7.430 -47.089 1.00 85.62 84 ASP A CA 1
ATOM 682 C C . ASP A 1 84 ? 22.008 8.420 -45.985 1.00 85.62 84 ASP A C 1
ATOM 684 O O . ASP A 1 84 ? 22.151 9.621 -46.231 1.00 85.62 84 ASP A O 1
ATOM 688 N N . VAL A 1 85 ? 22.175 7.955 -44.742 1.00 87.56 85 VAL A N 1
ATOM 689 C CA . VAL A 1 85 ? 22.432 8.821 -43.582 1.00 87.56 85 VAL A CA 1
ATOM 690 C C . VAL A 1 85 ? 23.683 8.358 -42.855 1.00 87.56 85 VAL A C 1
ATOM 692 O O . VAL A 1 85 ? 23.803 7.198 -42.485 1.00 87.56 85 VAL A O 1
ATOM 695 N N . ARG A 1 86 ? 24.606 9.278 -42.562 1.00 85.31 86 ARG A N 1
ATOM 696 C CA . ARG A 1 86 ? 25.781 8.960 -41.742 1.00 85.31 86 ARG A CA 1
ATOM 697 C C . ARG A 1 86 ? 25.364 8.638 -40.304 1.00 85.31 86 ARG A C 1
ATOM 699 O O . ARG A 1 86 ? 24.638 9.419 -39.684 1.00 85.31 86 ARG A O 1
ATOM 706 N N . ALA A 1 87 ? 25.895 7.548 -39.753 1.00 84.12 87 ALA A N 1
ATOM 707 C CA . ALA A 1 87 ? 25.746 7.199 -38.343 1.00 84.12 87 ALA A CA 1
ATOM 708 C C . ALA A 1 87 ? 26.339 8.305 -37.454 1.00 84.12 87 ALA A C 1
ATOM 710 O O . ALA A 1 87 ? 27.554 8.450 -37.318 1.00 84.12 87 ALA A O 1
ATOM 711 N N . THR A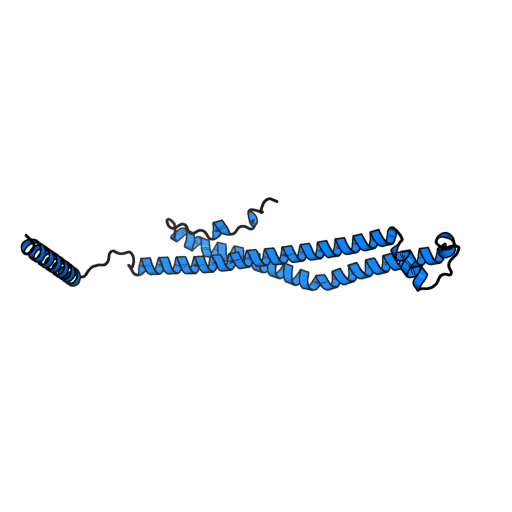 1 88 ? 25.466 9.125 -36.880 1.00 89.25 88 THR A N 1
ATOM 712 C CA . THR A 1 88 ? 25.795 10.111 -35.845 1.00 89.25 88 THR A CA 1
ATOM 713 C C . THR A 1 88 ? 25.045 9.732 -34.577 1.00 89.25 88 THR A C 1
ATOM 715 O O . THR A 1 88 ? 23.967 9.148 -34.665 1.00 89.25 88 THR A O 1
ATOM 718 N N . GLU A 1 89 ? 25.568 10.093 -33.405 1.00 86.75 89 GLU A N 1
ATOM 719 C CA . GLU A 1 89 ? 24.937 9.774 -32.112 1.00 86.75 89 GLU A CA 1
ATOM 720 C C . GLU A 1 89 ? 23.454 10.190 -32.065 1.00 86.75 89 GLU A C 1
ATOM 722 O O . GLU A 1 89 ? 22.591 9.417 -31.655 1.00 86.75 89 GLU A O 1
ATOM 727 N N . GLY A 1 90 ? 23.124 11.374 -32.594 1.00 87.69 90 GLY A N 1
ATOM 728 C CA . GLY A 1 90 ? 21.737 11.838 -32.683 1.00 87.69 90 GLY A CA 1
ATOM 729 C C . GLY A 1 90 ? 20.871 11.034 -33.663 1.00 87.69 90 GLY A C 1
ATOM 730 O O . GLY A 1 90 ? 19.700 10.782 -33.380 1.00 87.69 90 GLY A O 1
ATOM 731 N N . ALA A 1 91 ? 21.424 10.605 -34.804 1.00 87.06 91 ALA A N 1
ATOM 732 C CA . ALA A 1 91 ? 20.694 9.786 -35.774 1.00 87.06 91 ALA A CA 1
ATOM 733 C C . ALA A 1 91 ? 20.415 8.378 -35.229 1.00 87.06 91 ALA A C 1
ATOM 735 O O . ALA A 1 91 ? 19.303 7.875 -35.391 1.00 87.06 91 ALA A O 1
ATOM 736 N N . VAL A 1 92 ? 21.390 7.782 -34.538 1.00 88.12 92 VAL A N 1
ATOM 737 C CA . VAL A 1 92 ? 21.260 6.474 -33.884 1.00 88.12 92 VAL A CA 1
ATOM 738 C C . VAL A 1 92 ? 20.179 6.533 -32.807 1.00 88.12 92 VAL A C 1
ATOM 740 O O . VAL A 1 92 ? 19.204 5.791 -32.890 1.00 88.12 92 VAL A O 1
ATOM 743 N N . GLN A 1 93 ? 20.260 7.481 -31.869 1.00 89.56 93 GLN A N 1
ATOM 744 C CA . GLN A 1 93 ? 19.272 7.614 -30.790 1.00 89.56 93 GLN A CA 1
ATOM 745 C C . GLN A 1 93 ? 17.844 7.850 -31.295 1.00 89.56 93 GLN A C 1
ATOM 747 O O . GLN A 1 93 ? 16.884 7.321 -30.730 1.00 89.56 93 GLN A O 1
ATOM 752 N N . ASN A 1 94 ? 17.677 8.642 -32.357 1.00 89.19 94 ASN A N 1
ATOM 753 C CA . ASN A 1 94 ? 16.361 8.865 -32.951 1.00 89.19 94 ASN A CA 1
ATOM 754 C C . ASN A 1 94 ? 15.829 7.604 -33.628 1.00 89.19 94 ASN A C 1
ATOM 756 O O . ASN A 1 94 ? 14.648 7.290 -33.488 1.00 89.19 94 ASN A O 1
ATOM 760 N N . LYS A 1 95 ? 16.691 6.864 -34.330 1.00 90.50 95 LYS A N 1
ATOM 761 C CA . LYS A 1 95 ? 16.291 5.646 -35.028 1.00 90.50 95 LYS A CA 1
ATOM 762 C C . LYS A 1 95 ? 15.949 4.519 -34.053 1.00 90.50 95 LYS A C 1
ATOM 764 O O . LYS A 1 95 ? 14.918 3.882 -34.253 1.00 90.50 95 LYS A O 1
ATOM 769 N N . VAL A 1 96 ? 16.702 4.355 -32.961 1.00 91.19 96 VAL A N 1
ATOM 770 C CA . VAL A 1 96 ? 16.388 3.401 -31.877 1.00 91.19 96 VAL A CA 1
ATOM 771 C C . VAL A 1 96 ? 14.947 3.569 -31.394 1.00 91.19 96 VAL A C 1
ATOM 773 O O . VAL A 1 96 ? 14.211 2.596 -31.303 1.00 91.19 96 VAL A O 1
ATOM 776 N N . LYS A 1 97 ? 14.489 4.808 -31.178 1.00 90.94 97 LYS A N 1
ATOM 777 C CA . LYS A 1 97 ? 13.118 5.087 -30.707 1.00 90.94 97 LYS A CA 1
ATOM 778 C C . LYS A 1 97 ? 12.017 4.711 -31.702 1.00 90.94 97 LYS A C 1
ATOM 780 O O . LYS A 1 97 ? 10.861 4.603 -31.307 1.00 90.94 97 LYS A O 1
ATOM 785 N N . THR A 1 98 ? 12.354 4.562 -32.983 1.00 89.56 98 THR A N 1
ATOM 786 C CA . THR A 1 98 ? 11.399 4.178 -34.037 1.00 89.56 98 THR A CA 1
ATOM 787 C C . THR A 1 98 ? 11.312 2.670 -34.249 1.00 89.56 98 THR A C 1
ATOM 789 O O . THR A 1 98 ? 10.417 2.216 -34.958 1.00 89.56 98 THR A O 1
ATOM 792 N N . LEU A 1 99 ? 12.231 1.904 -33.656 1.00 90.75 99 LEU A N 1
ATOM 793 C CA . LEU A 1 99 ? 12.257 0.455 -33.773 1.00 90.75 99 LEU A CA 1
ATOM 794 C C . LEU A 1 99 ? 11.177 -0.191 -32.882 1.00 90.75 99 LEU A C 1
ATOM 796 O O . LEU A 1 99 ? 10.939 0.281 -31.763 1.00 90.75 99 LEU A O 1
ATOM 800 N N . PRO A 1 100 ? 10.501 -1.256 -33.354 1.00 92.25 100 PRO A N 1
ATOM 801 C CA . PRO A 1 100 ? 9.455 -1.931 -32.586 1.00 92.25 100 PRO A CA 1
ATOM 802 C C . PRO A 1 100 ? 9.982 -2.521 -31.271 1.00 92.25 100 PRO A C 1
ATOM 804 O O . PRO A 1 100 ? 9.291 -2.451 -30.256 1.00 92.25 100 PRO A O 1
ATOM 807 N N . GLU A 1 101 ? 11.224 -3.003 -31.247 1.00 91.62 101 GLU A N 1
ATOM 808 C CA . GLU A 1 101 ? 11.877 -3.573 -30.064 1.00 91.62 101 GLU A CA 1
ATOM 809 C C . GLU A 1 101 ? 12.000 -2.540 -28.933 1.00 91.62 101 GLU A C 1
ATOM 811 O O . GLU A 1 101 ? 11.825 -2.861 -27.756 1.00 91.62 101 GLU A O 1
ATOM 816 N N . PHE A 1 102 ? 12.237 -1.267 -29.277 1.00 93.12 102 PHE A N 1
ATOM 817 C CA . PHE A 1 102 ? 12.258 -0.183 -28.296 1.00 93.12 102 PHE A CA 1
ATOM 818 C C . PHE A 1 102 ? 10.871 0.031 -27.685 1.00 93.12 102 PHE A C 1
ATOM 820 O O . PHE A 1 102 ? 10.744 0.184 -26.469 1.00 93.12 102 PHE A O 1
ATOM 827 N N . ALA A 1 103 ? 9.822 0.021 -28.512 1.00 92.94 103 ALA A N 1
ATOM 828 C CA . ALA A 1 103 ? 8.450 0.166 -28.039 1.00 92.94 103 ALA A CA 1
ATOM 829 C C . ALA A 1 103 ? 8.046 -0.991 -27.108 1.00 92.94 103 ALA A C 1
ATOM 831 O O . ALA A 1 103 ? 7.374 -0.760 -26.100 1.00 92.94 103 ALA A O 1
ATOM 832 N N . GLU A 1 104 ? 8.493 -2.214 -27.399 1.00 94.19 104 GLU A N 1
ATOM 833 C CA . GLU A 1 104 ? 8.285 -3.383 -26.540 1.00 94.19 104 GLU A CA 1
ATOM 834 C C . GLU A 1 104 ? 9.019 -3.260 -25.202 1.00 94.19 104 GLU A C 1
ATOM 836 O O . GLU A 1 104 ? 8.392 -3.412 -24.149 1.00 94.19 104 GLU A O 1
ATOM 841 N N . ALA A 1 105 ? 10.311 -2.916 -25.219 1.00 93.06 105 ALA A N 1
ATOM 842 C CA . ALA A 1 105 ? 11.103 -2.711 -24.005 1.00 93.06 105 ALA A CA 1
ATOM 843 C C . ALA A 1 105 ? 10.517 -1.592 -23.127 1.00 93.06 105 ALA A C 1
ATOM 845 O O . ALA A 1 105 ? 10.376 -1.743 -21.911 1.00 93.06 105 ALA A O 1
ATOM 846 N N . HIS A 1 106 ? 10.102 -0.488 -23.749 1.00 92.94 106 HIS A N 1
ATOM 847 C CA . HIS A 1 106 ? 9.470 0.633 -23.063 1.00 92.94 106 HIS A CA 1
ATOM 848 C C . HIS A 1 106 ? 8.118 0.237 -22.452 1.00 92.94 106 HIS A C 1
ATOM 850 O O . HIS A 1 106 ? 7.843 0.536 -21.290 1.00 92.94 106 HIS A O 1
ATOM 856 N N . LYS A 1 107 ? 7.284 -0.504 -23.194 1.00 95.44 107 LYS A N 1
ATOM 857 C CA . LYS A 1 107 ? 6.006 -1.024 -22.688 1.00 95.44 107 LYS A CA 1
ATOM 858 C C . LYS A 1 107 ? 6.207 -1.990 -21.519 1.00 95.44 107 LYS A C 1
ATOM 860 O O . LYS A 1 107 ? 5.449 -1.921 -20.552 1.00 95.44 107 LYS A O 1
ATOM 865 N N . LYS A 1 108 ? 7.216 -2.867 -21.583 1.00 94.88 108 LYS A N 1
ATOM 866 C CA . LYS A 1 108 ? 7.575 -3.776 -20.482 1.00 94.88 108 LYS A CA 1
ATOM 867 C C . LYS A 1 108 ? 7.927 -2.981 -19.221 1.00 94.88 108 LYS A C 1
ATOM 869 O O . LYS A 1 108 ? 7.304 -3.199 -18.186 1.00 94.88 108 LYS A O 1
ATOM 874 N N . SER A 1 109 ? 8.828 -2.004 -19.345 1.00 94.94 109 SER A N 1
ATOM 875 C CA . SER A 1 109 ? 9.250 -1.141 -18.233 1.00 94.94 109 SER A CA 1
ATOM 876 C C . SER A 1 109 ? 8.080 -0.375 -17.599 1.00 94.94 109 SER A C 1
ATOM 878 O O . SER A 1 109 ? 7.966 -0.302 -16.373 1.00 94.94 109 SER A O 1
ATOM 880 N N . ILE A 1 110 ? 7.158 0.155 -18.413 1.00 96.12 110 ILE A N 1
ATOM 881 C CA . ILE A 1 110 ? 5.944 0.818 -17.914 1.00 96.12 110 ILE A CA 1
ATOM 882 C C . ILE A 1 110 ? 5.061 -0.164 -17.143 1.00 96.12 110 ILE A C 1
ATOM 884 O O . ILE A 1 110 ? 4.623 0.149 -16.038 1.00 96.12 110 ILE A O 1
ATOM 888 N N . ASN A 1 111 ? 4.804 -1.348 -17.700 1.00 96.12 111 ASN A N 1
ATOM 889 C CA . ASN A 1 111 ? 3.939 -2.341 -17.066 1.00 96.12 111 ASN A CA 1
ATOM 890 C C . ASN A 1 111 ? 4.491 -2.817 -15.717 1.00 96.12 111 ASN A C 1
ATOM 892 O O . ASN A 1 111 ? 3.721 -3.021 -14.784 1.00 96.12 111 ASN A O 1
ATOM 896 N N . GLU A 1 112 ? 5.804 -2.990 -15.593 1.00 95.00 112 GLU A N 1
ATOM 897 C CA . GLU A 1 112 ? 6.434 -3.376 -14.325 1.00 95.00 112 GLU A CA 1
ATOM 898 C C . GLU A 1 112 ? 6.351 -2.259 -13.281 1.00 95.00 112 GLU A C 1
ATOM 900 O O . GLU A 1 112 ? 5.990 -2.517 -12.134 1.00 95.00 112 GLU A O 1
ATOM 905 N N . ASN A 1 113 ? 6.567 -1.002 -13.684 1.00 93.56 113 ASN A N 1
ATOM 906 C CA . ASN A 1 113 ? 6.358 0.145 -12.797 1.00 93.56 113 ASN A CA 1
ATOM 907 C C . ASN A 1 113 ? 4.895 0.286 -12.347 1.00 93.56 113 ASN A C 1
ATOM 909 O O . ASN A 1 113 ? 4.640 0.662 -11.201 1.00 93.56 113 ASN A O 1
ATOM 913 N N . LEU A 1 114 ? 3.938 -0.004 -13.234 1.00 95.25 114 LEU A N 1
ATOM 914 C CA . LEU A 1 114 ? 2.514 -0.001 -12.899 1.00 95.25 114 LEU A CA 1
ATOM 915 C C . LEU A 1 114 ? 2.193 -1.082 -11.870 1.00 95.25 114 LEU A C 1
ATOM 917 O O . LEU A 1 114 ? 1.614 -0.751 -10.842 1.00 95.25 114 LEU A O 1
ATOM 921 N N . LYS A 1 115 ? 2.651 -2.321 -12.078 1.00 94.94 115 LYS A N 1
ATOM 922 C CA . LYS A 1 115 ? 2.473 -3.412 -11.105 1.00 94.94 115 LYS A CA 1
ATOM 923 C C . LYS A 1 115 ? 3.032 -3.055 -9.730 1.00 94.94 115 LYS A C 1
ATOM 925 O O . LYS A 1 115 ? 2.336 -3.199 -8.735 1.00 94.94 115 LYS A O 1
ATOM 930 N N . LEU A 1 116 ? 4.249 -2.510 -9.678 1.00 93.75 116 LEU A N 1
ATOM 931 C CA . LEU A 1 116 ? 4.864 -2.064 -8.425 1.00 93.75 116 LEU A CA 1
ATOM 932 C C . LEU A 1 116 ? 4.025 -0.977 -7.728 1.00 93.75 116 LEU A C 1
ATOM 934 O O . LEU A 1 116 ? 3.897 -0.948 -6.505 1.00 93.75 116 LEU A O 1
ATOM 938 N N . SER A 1 117 ? 3.450 -0.063 -8.513 1.00 93.12 117 SER A N 1
ATOM 939 C CA . SER A 1 117 ? 2.592 1.009 -7.999 1.00 93.12 117 SER A CA 1
ATOM 940 C C . SER A 1 117 ? 1.252 0.475 -7.490 1.00 93.12 117 SER A C 1
ATOM 942 O O . SER A 1 117 ? 0.763 0.947 -6.466 1.00 93.12 117 SER A O 1
ATOM 944 N N . GLU A 1 118 ? 0.675 -0.512 -8.176 1.00 95.06 118 GLU A N 1
ATOM 945 C CA . GLU A 1 118 ? -0.544 -1.212 -7.761 1.00 95.06 118 GLU A CA 1
ATOM 946 C C . GLU A 1 118 ? -0.319 -1.987 -6.459 1.00 95.06 118 GLU A C 1
ATOM 948 O O . GLU A 1 118 ? -1.103 -1.842 -5.524 1.00 95.06 118 GLU A O 1
ATOM 953 N N . GLU A 1 119 ? 0.785 -2.731 -6.345 1.00 94.06 119 GLU A N 1
ATOM 954 C CA . GLU A 1 119 ? 1.157 -3.446 -5.118 1.00 94.06 119 GLU A CA 1
ATOM 955 C C . GLU A 1 119 ? 1.297 -2.494 -3.924 1.00 94.06 119 GLU A C 1
ATOM 957 O O . GLU A 1 119 ? 0.780 -2.770 -2.838 1.00 94.06 119 GLU A O 1
ATOM 962 N N . LEU A 1 120 ? 1.936 -1.335 -4.128 1.00 94.69 120 LEU A N 1
ATOM 963 C CA . LEU A 1 120 ? 2.041 -0.307 -3.095 1.00 94.69 120 LEU A CA 1
ATOM 964 C C . LEU A 1 120 ? 0.674 0.260 -2.711 1.00 94.69 120 LEU A C 1
ATOM 966 O O . LEU A 1 120 ? 0.394 0.426 -1.524 1.00 94.69 120 LEU A O 1
ATOM 970 N N . ALA A 1 121 ? -0.172 0.562 -3.697 1.00 94.25 121 ALA A N 1
ATOM 971 C CA . ALA A 1 121 ? -1.508 1.088 -3.450 1.00 94.25 121 ALA A CA 1
ATOM 972 C C . ALA A 1 121 ? -2.350 0.102 -2.627 1.00 94.25 121 ALA A C 1
ATOM 974 O O . ALA A 1 121 ? -2.939 0.506 -1.623 1.00 94.25 121 ALA A O 1
ATOM 975 N N . CYS A 1 122 ? -2.330 -1.187 -2.980 1.00 93.44 122 CYS A N 1
ATOM 976 C CA . CYS A 1 122 ? -3.005 -2.237 -2.221 1.00 93.44 122 CYS A CA 1
ATOM 977 C C . CYS A 1 122 ? -2.461 -2.352 -0.789 1.00 93.44 122 CYS A C 1
ATOM 979 O O . CYS A 1 122 ? -3.245 -2.399 0.156 1.00 93.44 122 CYS A O 1
ATOM 981 N N . ALA A 1 123 ? -1.138 -2.325 -0.594 1.00 93.38 123 ALA A N 1
ATOM 982 C CA . ALA A 1 123 ? -0.543 -2.394 0.745 1.00 93.38 123 ALA A CA 1
ATOM 983 C C . ALA A 1 123 ? -0.940 -1.195 1.633 1.00 93.38 123 ALA A C 1
ATOM 985 O O . ALA A 1 123 ? -1.196 -1.351 2.831 1.00 93.38 123 ALA A O 1
ATOM 986 N N . VAL A 1 124 ? -1.019 0.007 1.051 1.00 94.62 124 VAL A N 1
ATOM 987 C CA . VAL A 1 124 ? -1.491 1.215 1.746 1.00 94.62 124 VAL A CA 1
ATOM 988 C C . VAL A 1 124 ? -2.976 1.105 2.099 1.00 94.62 124 VAL A C 1
ATOM 990 O O . VAL A 1 124 ? -3.360 1.448 3.220 1.00 94.62 124 VAL A O 1
ATOM 993 N N . GLU A 1 125 ? -3.804 0.616 1.175 1.00 94.00 125 GLU A N 1
ATOM 994 C CA . GLU A 1 125 ? -5.238 0.404 1.394 1.00 94.00 125 GLU A CA 1
ATOM 995 C C . GLU A 1 125 ? -5.497 -0.624 2.505 1.00 94.00 125 GLU A C 1
ATOM 997 O O . GLU A 1 125 ? -6.288 -0.362 3.417 1.00 94.00 125 GLU A O 1
ATOM 1002 N N . ASP A 1 126 ? -4.780 -1.749 2.496 1.00 91.38 126 ASP A N 1
ATOM 1003 C CA . ASP A 1 126 ? -4.872 -2.784 3.527 1.00 91.38 126 ASP A CA 1
ATOM 1004 C C . ASP A 1 126 ? -4.482 -2.232 4.905 1.00 91.38 126 ASP A C 1
ATOM 1006 O O . ASP A 1 126 ? -5.234 -2.375 5.877 1.00 91.38 126 ASP A O 1
ATOM 1010 N N . LYS A 1 127 ? -3.344 -1.523 5.001 1.00 94.00 127 LYS A N 1
ATOM 1011 C CA . LYS A 1 127 ? -2.931 -0.856 6.247 1.00 94.00 127 LYS A CA 1
ATOM 1012 C C . LYS A 1 127 ? -4.006 0.121 6.729 1.00 94.00 127 LYS A C 1
ATOM 1014 O O . LYS A 1 127 ? -4.341 0.122 7.916 1.00 94.00 127 LYS A O 1
ATOM 1019 N N . GLY A 1 128 ? -4.553 0.936 5.827 1.00 92.69 128 GLY A N 1
ATOM 1020 C CA . GLY A 1 128 ? -5.613 1.897 6.132 1.00 92.69 128 GLY A CA 1
ATOM 1021 C C . GLY A 1 128 ? -6.878 1.223 6.665 1.00 92.69 128 GLY A C 1
ATOM 1022 O O . GLY A 1 128 ? -7.415 1.636 7.695 1.00 92.69 128 GLY A O 1
ATOM 1023 N N . THR A 1 129 ? -7.304 0.137 6.023 1.00 92.12 129 THR A N 1
ATOM 1024 C CA . THR A 1 129 ? -8.483 -0.647 6.412 1.00 92.12 129 THR A CA 1
ATOM 1025 C C . THR A 1 129 ? -8.316 -1.250 7.804 1.00 92.12 129 THR A C 1
ATOM 1027 O O . THR A 1 129 ? -9.187 -1.097 8.664 1.00 92.12 129 THR A O 1
ATOM 1030 N N . PHE A 1 130 ? -7.172 -1.881 8.081 1.00 94.19 130 PHE A N 1
ATOM 1031 C CA . PHE A 1 130 ? -6.919 -2.487 9.391 1.00 94.19 130 PHE A CA 1
ATOM 1032 C C . PHE A 1 130 ? -6.696 -1.455 10.499 1.00 94.19 130 PHE A C 1
ATOM 1034 O O . PHE A 1 130 ? -7.091 -1.691 11.644 1.00 94.19 130 PHE A O 1
ATOM 1041 N N . TYR A 1 131 ? -6.124 -0.294 10.177 1.00 94.31 131 TYR A N 1
ATOM 1042 C CA . TYR A 1 131 ? -6.056 0.829 11.109 1.00 94.31 131 TYR A CA 1
ATOM 1043 C C . TYR A 1 131 ? -7.458 1.345 11.460 1.00 94.31 131 TYR A C 1
ATOM 1045 O O . TYR A 1 131 ? -7.772 1.539 12.637 1.00 94.31 131 TYR A O 1
ATOM 1053 N N . GLY A 1 132 ? -8.322 1.500 10.452 1.00 93.06 132 GLY A N 1
ATOM 1054 C CA . GLY A 1 132 ? -9.731 1.852 10.628 1.00 93.06 132 GLY A CA 1
ATOM 1055 C C . GLY A 1 132 ? -10.464 0.866 11.539 1.00 93.06 132 GLY A C 1
ATOM 1056 O O . GLY A 1 132 ? -11.122 1.288 12.490 1.00 93.06 132 GLY A O 1
ATOM 1057 N N . ALA A 1 133 ? -10.263 -0.438 11.327 1.00 93.88 133 ALA A N 1
ATOM 1058 C CA . ALA A 1 133 ? -10.814 -1.492 12.179 1.00 93.88 133 ALA A CA 1
ATOM 1059 C C . ALA A 1 133 ? -10.365 -1.355 13.645 1.00 93.88 133 ALA A C 1
ATOM 1061 O O . ALA A 1 133 ? -11.194 -1.400 14.556 1.00 93.88 133 ALA A O 1
ATOM 1062 N N . CYS A 1 134 ? -9.067 -1.128 13.886 1.00 93.94 134 CYS A N 1
ATOM 1063 C CA . CYS A 1 134 ? -8.536 -0.917 15.236 1.00 93.94 134 CYS A CA 1
ATOM 1064 C C . CYS A 1 134 ? -9.215 0.273 15.929 1.00 93.94 134 CYS A C 1
ATOM 1066 O O . CYS A 1 134 ? -9.670 0.151 17.066 1.00 93.94 134 CYS A O 1
ATOM 1068 N N . ARG A 1 135 ? -9.339 1.410 15.232 1.00 94.56 135 ARG A N 1
ATOM 1069 C CA . ARG A 1 135 ? -9.985 2.617 15.772 1.00 94.56 135 ARG A CA 1
ATOM 1070 C C . ARG A 1 135 ? -11.467 2.421 16.052 1.00 94.56 135 ARG A C 1
ATOM 1072 O O . ARG A 1 135 ? -11.969 2.895 17.070 1.00 94.56 135 ARG A O 1
ATOM 1079 N N . ALA A 1 136 ? -12.165 1.717 15.171 1.00 93.56 136 ALA A N 1
ATOM 1080 C CA . ALA A 1 136 ? -13.580 1.436 15.341 1.00 93.56 136 ALA A CA 1
ATOM 1081 C C . ALA A 1 136 ? -13.838 0.533 16.561 1.00 93.56 136 ALA A C 1
ATOM 1083 O O . ALA A 1 136 ? -14.775 0.779 17.322 1.00 93.56 136 ALA A O 1
ATOM 1084 N N . LEU A 1 137 ? -12.973 -0.454 16.808 1.00 93.06 137 LEU A N 1
ATOM 1085 C CA . LEU A 1 137 ? -13.069 -1.312 17.990 1.00 93.06 137 LEU A CA 1
ATOM 1086 C C . LEU A 1 137 ? -12.707 -0.585 19.293 1.00 93.06 137 LEU A C 1
ATOM 1088 O O . LEU A 1 137 ? -13.386 -0.789 20.295 1.00 93.06 137 LEU A O 1
ATOM 1092 N N . GLU A 1 138 ? -11.722 0.317 19.285 1.00 92.06 138 GLU A N 1
ATOM 1093 C CA . GLU A 1 138 ? -11.427 1.200 20.432 1.00 92.06 138 GLU A CA 1
ATOM 1094 C C . GLU A 1 138 ? -12.620 2.120 20.762 1.00 92.06 138 GLU A C 1
ATOM 1096 O O . GLU A 1 138 ? -12.966 2.356 21.928 1.00 92.06 138 GLU A O 1
ATOM 1101 N N . ALA A 1 139 ? -13.308 2.618 19.730 1.00 92.06 139 ALA A N 1
ATOM 1102 C CA . ALA A 1 139 ? -14.536 3.387 19.904 1.00 92.06 139 ALA A CA 1
ATOM 1103 C C . ALA A 1 139 ? -15.673 2.522 20.481 1.00 92.06 139 ALA A C 1
ATOM 1105 O O . ALA A 1 139 ? -16.372 2.971 21.397 1.00 92.06 139 ALA A O 1
ATOM 1106 N N . LYS A 1 140 ? -15.826 1.276 20.006 1.00 90.38 140 LYS A N 1
ATOM 1107 C CA . LYS A 1 140 ? -16.778 0.291 20.547 1.00 90.38 140 LYS A CA 1
ATOM 1108 C C . LYS A 1 140 ? -16.494 -0.016 22.021 1.00 90.38 140 LYS A C 1
ATOM 1110 O O . LYS A 1 140 ? -17.417 0.040 22.830 1.00 90.38 140 LYS A O 1
ATOM 1115 N N . GLU A 1 141 ? -15.237 -0.244 22.395 1.00 91.56 141 GLU A N 1
ATOM 1116 C CA . GLU A 1 141 ? -14.804 -0.447 23.787 1.00 91.56 141 GLU A CA 1
ATOM 1117 C C . GLU A 1 141 ? -15.196 0.730 24.679 1.00 91.56 141 GLU A C 1
ATOM 1119 O O . GLU A 1 141 ? -15.797 0.561 25.747 1.00 91.56 141 GLU A O 1
ATOM 1124 N N . THR A 1 142 ? -14.919 1.945 24.210 1.00 90.81 142 THR A N 1
ATOM 1125 C CA . THR A 1 142 ? -15.270 3.169 24.929 1.00 90.81 142 THR A CA 1
ATOM 1126 C C . THR A 1 142 ? -16.785 3.299 25.102 1.00 90.81 142 THR A C 1
ATOM 1128 O O . THR A 1 142 ? -17.256 3.682 26.177 1.00 90.81 142 THR A O 1
ATOM 1131 N N . ALA A 1 143 ? -17.564 2.987 24.062 1.00 88.31 143 ALA A N 1
ATOM 1132 C CA . ALA A 1 143 ? -19.021 3.040 24.101 1.00 88.31 143 ALA A CA 1
ATOM 1133 C C . ALA A 1 143 ? -19.606 2.004 25.072 1.00 88.31 143 ALA A C 1
ATOM 1135 O O . ALA A 1 143 ? -20.416 2.365 25.927 1.00 88.31 143 ALA A O 1
ATOM 1136 N N . LEU A 1 144 ? -19.148 0.751 25.003 1.00 86.88 144 LEU A N 1
ATOM 1137 C CA . LEU A 1 144 ? -19.568 -0.322 25.907 1.00 86.88 144 LEU A CA 1
ATOM 1138 C C . LEU A 1 144 ? -19.221 0.004 27.362 1.00 86.88 144 LEU A C 1
ATOM 1140 O O . LEU A 1 144 ? -20.079 -0.085 28.237 1.00 86.88 144 LEU A O 1
ATOM 1144 N N . THR A 1 145 ? -18.008 0.494 27.621 1.00 86.38 145 THR A N 1
ATOM 1145 C CA . THR A 1 145 ? -17.584 0.911 28.967 1.00 86.38 145 THR A CA 1
ATOM 1146 C C . THR A 1 145 ? -18.471 2.029 29.520 1.00 86.38 145 THR A C 1
ATOM 1148 O O . THR A 1 145 ? -18.841 2.013 30.696 1.00 86.38 145 THR A O 1
ATOM 1151 N N . LYS A 1 146 ? -18.843 3.010 28.688 1.00 86.25 146 LYS A N 1
ATOM 1152 C CA . LYS A 1 146 ? -19.773 4.081 29.083 1.00 86.25 146 LYS A CA 1
ATOM 1153 C C . LYS A 1 146 ? -21.177 3.542 29.363 1.00 86.25 146 LYS A C 1
ATOM 1155 O O . LYS A 1 146 ? -21.773 3.950 30.355 1.00 86.25 146 LYS A O 1
ATOM 1160 N N . LEU A 1 147 ? -21.683 2.619 28.544 1.00 82.56 147 LEU A N 1
ATOM 1161 C CA . LEU A 1 147 ? -22.987 1.981 28.757 1.00 82.56 147 LEU A CA 1
ATOM 1162 C C . LEU A 1 147 ? -23.031 1.202 30.075 1.00 82.56 147 LEU A C 1
ATOM 1164 O O . LEU A 1 147 ? -23.965 1.382 30.853 1.00 82.56 147 LEU A O 1
ATOM 1168 N N . VAL A 1 148 ? -21.996 0.411 30.370 1.00 81.31 148 VAL A N 1
ATOM 1169 C CA . VAL A 1 148 ? -21.876 -0.310 31.647 1.00 81.31 148 VAL A CA 1
ATOM 1170 C C . VAL A 1 148 ? -21.844 0.665 32.822 1.00 81.31 148 VAL A C 1
ATOM 1172 O O . VAL A 1 148 ? -22.561 0.467 33.799 1.00 81.31 148 VAL A O 1
ATOM 1175 N N . LYS A 1 149 ? -21.071 1.756 32.727 1.00 84.50 149 LYS A N 1
ATOM 1176 C CA . LYS A 1 149 ? -21.026 2.790 33.775 1.00 84.50 149 LYS A CA 1
ATOM 1177 C C . LYS A 1 149 ? -22.390 3.437 34.016 1.00 84.50 149 LYS A C 1
ATOM 1179 O O . LYS A 1 149 ? -22.762 3.594 35.172 1.00 84.50 149 LYS A O 1
ATOM 1184 N N . LEU A 1 150 ? -23.131 3.779 32.959 1.00 82.06 150 LEU A N 1
ATOM 1185 C CA . LEU A 1 150 ? -24.484 4.345 33.070 1.00 82.06 150 LEU A CA 1
ATOM 1186 C C . LEU A 1 150 ? -25.468 3.356 33.705 1.00 82.06 150 LEU A C 1
ATOM 1188 O O . LEU A 1 150 ? -26.308 3.744 34.515 1.00 82.06 150 LEU A O 1
ATOM 1192 N N . TYR A 1 151 ? -25.356 2.074 33.355 1.00 77.00 151 TYR A N 1
ATOM 1193 C CA . TYR A 1 151 ? -26.172 1.025 33.953 1.00 77.00 151 TYR A CA 1
ATOM 1194 C C . TYR A 1 151 ? -25.880 0.875 35.453 1.00 77.00 151 TYR A C 1
ATOM 1196 O O . TYR A 1 151 ? -26.797 0.931 36.267 1.00 77.00 151 TYR A O 1
ATOM 1204 N N . LEU A 1 152 ? 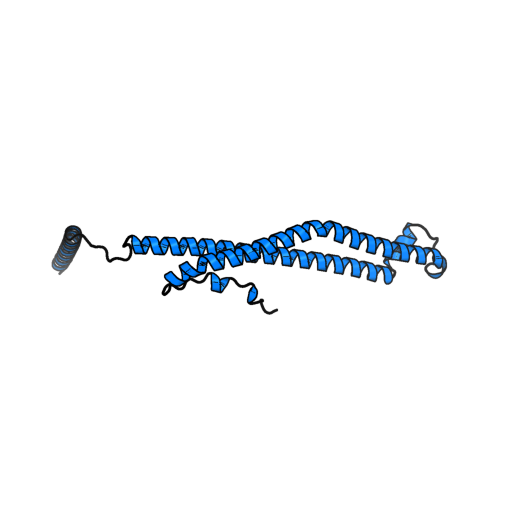-24.601 0.776 35.832 1.00 79.31 152 LEU A N 1
ATOM 1205 C CA . LEU A 1 152 ? -24.174 0.650 37.230 1.00 79.31 152 LEU A CA 1
ATOM 1206 C C . LEU A 1 152 ? -24.447 1.906 38.066 1.00 79.31 152 LEU A C 1
ATOM 1208 O O . LEU A 1 152 ? -24.680 1.798 39.265 1.00 79.31 152 LEU A O 1
ATOM 1212 N N . SER A 1 153 ? -24.433 3.095 37.459 1.00 81.81 153 SER A N 1
ATOM 1213 C CA . SER A 1 153 ? -24.751 4.345 38.156 1.00 81.81 153 SER A CA 1
ATOM 1214 C C . SER A 1 153 ? -26.251 4.542 38.391 1.00 81.81 153 SER A C 1
ATOM 1216 O O . SER A 1 153 ? -26.648 5.614 38.844 1.00 81.81 153 SER A O 1
ATOM 1218 N N . GLY A 1 154 ? -27.091 3.573 38.014 1.00 71.31 154 GLY A N 1
ATOM 1219 C CA . GLY A 1 154 ? -28.542 3.688 38.110 1.00 71.31 154 GLY A CA 1
ATOM 1220 C C . GLY A 1 154 ? -29.115 4.783 37.209 1.00 71.31 154 GLY A C 1
ATOM 1221 O O . GLY A 1 154 ? -30.211 5.265 37.463 1.00 71.31 154 GLY A O 1
ATOM 1222 N N . TYR A 1 155 ? -28.409 5.195 36.145 1.00 71.75 155 TYR A N 1
ATOM 1223 C CA . TYR A 1 155 ? -28.903 6.245 35.241 1.00 71.75 155 TYR A CA 1
ATOM 1224 C C . TYR A 1 155 ? -30.225 5.844 34.568 1.00 71.75 155 TYR A C 1
ATOM 1226 O O . TYR A 1 155 ? -31.081 6.685 34.305 1.00 71.75 155 TYR A O 1
ATOM 1234 N N . TYR A 1 156 ? -30.382 4.545 34.298 1.00 68.19 156 TYR A N 1
ATOM 1235 C CA . TYR A 1 156 ? -31.604 3.961 33.747 1.00 68.19 156 TYR A CA 1
ATOM 1236 C C . TYR A 1 156 ? -32.571 3.442 34.817 1.00 68.19 156 TYR A C 1
ATOM 1238 O O . TYR A 1 156 ? -33.684 3.034 34.479 1.00 68.19 156 TYR A O 1
ATOM 1246 N N . GLU A 1 157 ? -32.187 3.458 36.097 1.00 66.56 157 GLU A N 1
ATOM 1247 C CA . GLU A 1 157 ? -33.173 3.294 37.157 1.00 66.56 157 GLU A CA 1
ATOM 1248 C C . GLU A 1 157 ? -34.076 4.526 37.110 1.00 66.56 157 GLU A C 1
ATOM 1250 O O . GLU A 1 157 ? -33.597 5.656 37.000 1.00 66.56 157 GLU A O 1
ATOM 1255 N N . ARG A 1 158 ? -35.402 4.315 37.126 1.00 57.22 158 ARG A N 1
ATOM 1256 C CA . ARG A 1 158 ? -36.367 5.425 37.185 1.00 57.22 158 ARG A CA 1
ATOM 1257 C C . ARG A 1 158 ? -35.874 6.423 38.231 1.00 57.22 158 ARG A C 1
ATOM 1259 O O . ARG A 1 158 ? -35.521 5.964 39.322 1.00 57.22 158 ARG A O 1
ATOM 1266 N N . PRO A 1 159 ? -35.870 7.740 37.948 1.00 58.03 159 PRO A N 1
ATOM 1267 C CA . PRO A 1 159 ? -35.495 8.701 38.966 1.00 58.03 159 PRO A CA 1
ATOM 1268 C C . PRO A 1 159 ? -36.357 8.396 40.187 1.00 58.03 159 PRO A C 1
ATOM 1270 O O . PRO A 1 159 ? -37.587 8.413 40.098 1.00 58.03 159 PRO A O 1
ATOM 1273 N N . LYS A 1 160 ? -35.720 8.055 41.313 1.00 54.00 160 LYS A N 1
ATOM 1274 C CA . LYS A 1 160 ? -36.369 8.163 42.615 1.00 54.00 160 LYS A CA 1
ATOM 1275 C C . LYS A 1 160 ? -36.601 9.652 42.789 1.00 54.00 160 LYS A C 1
ATOM 1277 O O . LYS A 1 160 ? -35.755 10.349 43.344 1.00 54.00 160 LYS A O 1
ATOM 1282 N N . ILE A 1 161 ? -37.690 10.156 42.211 1.00 54.88 161 ILE A N 1
ATOM 1283 C CA . ILE A 1 161 ? -38.165 11.492 42.509 1.00 54.88 161 ILE A CA 1
ATOM 1284 C C . ILE A 1 161 ? -38.340 11.466 44.021 1.00 54.88 161 ILE A C 1
ATOM 1286 O O . ILE A 1 161 ? -39.080 10.641 44.557 1.00 54.88 161 ILE A O 1
ATOM 1290 N N . THR A 1 162 ? -37.552 12.263 44.736 1.00 60.12 162 THR A N 1
ATOM 1291 C CA . THR A 1 162 ? -37.745 12.390 46.174 1.00 60.12 162 THR A CA 1
ATOM 1292 C C . THR A 1 162 ? -39.187 12.839 46.383 1.00 60.12 162 THR A C 1
ATOM 1294 O O . THR A 1 162 ? -39.682 13.693 45.647 1.00 60.12 162 THR A O 1
ATOM 1297 N N . ASN A 1 163 ? -39.878 12.270 47.375 1.00 59.66 163 ASN A N 1
ATOM 1298 C CA . ASN A 1 163 ? -41.282 12.599 47.664 1.00 59.66 163 ASN A CA 1
ATOM 1299 C C . ASN A 1 163 ? -41.528 14.121 47.772 1.00 59.66 163 ASN A C 1
ATOM 1301 O O . ASN A 1 163 ? -42.654 14.581 47.615 1.00 59.66 163 ASN A O 1
ATOM 1305 N N . GLU A 1 164 ? -40.488 14.905 48.061 1.00 58.84 164 GLU A N 1
ATOM 1306 C CA . GLU A 1 164 ? -40.502 16.368 48.080 1.00 58.84 164 GLU A CA 1
ATOM 1307 C C . GLU A 1 164 ? -40.579 16.989 46.680 1.00 58.84 164 GLU A C 1
ATOM 1309 O O . GLU A 1 164 ? -41.467 17.805 46.444 1.00 58.84 164 GLU A O 1
ATOM 1314 N N . LEU A 1 165 ? -39.744 16.558 45.728 1.00 63.34 165 LEU A N 1
ATOM 1315 C CA . LEU A 1 165 ? -39.792 17.053 44.348 1.00 63.34 165 LEU A CA 1
ATOM 1316 C C . LEU A 1 165 ? -41.107 16.657 43.661 1.00 63.34 165 LEU A C 1
ATOM 1318 O O . LEU A 1 165 ? -41.684 17.428 42.902 1.00 63.34 165 LEU A O 1
ATOM 1322 N N . GLU A 1 166 ? -41.614 15.460 43.961 1.00 64.50 166 GLU A N 1
ATOM 1323 C CA . GLU A 1 166 ? -42.895 14.971 43.446 1.00 64.50 166 GLU A CA 1
ATOM 1324 C C . GLU A 1 166 ? -44.061 15.840 43.949 1.00 64.50 166 GLU A C 1
ATOM 1326 O O . GLU A 1 166 ? -44.939 16.229 43.173 1.00 64.50 166 GLU A O 1
ATOM 1331 N N . LYS A 1 167 ? -44.027 16.228 45.232 1.00 70.38 167 LYS A N 1
ATOM 1332 C CA . LYS A 1 167 ? -44.989 17.165 45.831 1.00 70.38 167 LYS A CA 1
ATOM 1333 C C . LYS A 1 167 ? -44.858 18.574 45.261 1.00 70.38 167 LYS A C 1
ATOM 1335 O O . LYS A 1 167 ? -45.883 19.212 45.022 1.00 70.38 167 LYS A O 1
ATOM 1340 N N . GLU A 1 168 ? -43.645 19.067 45.027 1.00 74.31 168 GLU A N 1
ATOM 1341 C CA . GLU A 1 168 ? -43.426 20.388 44.428 1.00 74.31 168 GLU A CA 1
ATOM 1342 C C . GLU A 1 168 ? -43.929 20.450 42.988 1.00 74.31 168 GLU A C 1
ATOM 1344 O O . GLU A 1 168 ? -44.652 21.382 42.630 1.00 74.31 168 GLU A O 1
ATOM 1349 N N . VAL A 1 169 ? -43.642 19.424 42.184 1.00 73.56 169 VAL A N 1
ATOM 1350 C CA . VAL A 1 169 ? -44.147 19.323 40.812 1.00 73.56 169 VAL A CA 1
ATOM 1351 C C . VAL A 1 169 ? -45.670 19.207 40.817 1.00 73.56 169 VAL A C 1
ATOM 1353 O O . VAL A 1 169 ? -46.333 19.949 40.092 1.00 73.56 169 VAL A O 1
ATOM 1356 N N . GLN A 1 170 ? -46.269 18.366 41.667 1.00 73.62 170 GLN A N 1
ATOM 1357 C CA . GLN A 1 170 ? -47.732 18.274 41.782 1.00 73.62 170 GLN A CA 1
ATOM 1358 C C . GLN A 1 170 ? -48.373 19.599 42.215 1.00 73.62 170 GLN A C 1
ATOM 1360 O O . GLN A 1 170 ? -49.402 19.992 41.659 1.00 73.62 170 GLN A O 1
ATOM 1365 N N . LYS A 1 171 ? -47.760 20.320 43.161 1.00 81.56 171 LYS A N 1
ATOM 1366 C CA . LYS A 1 171 ? -48.234 21.631 43.621 1.00 81.56 171 LYS A CA 1
ATOM 1367 C C . LYS A 1 171 ? -48.155 22.670 42.503 1.00 81.56 171 LYS A C 1
ATOM 1369 O O . LYS A 1 171 ? -49.169 23.290 42.193 1.00 81.56 171 LYS A O 1
ATOM 1374 N N . ALA A 1 172 ? -47.015 22.772 41.821 1.00 79.75 172 ALA A N 1
ATOM 1375 C CA . ALA A 1 172 ? -46.835 23.670 40.682 1.00 79.75 172 ALA A CA 1
ATOM 1376 C C . ALA A 1 172 ? -47.821 23.364 39.543 1.00 79.75 172 ALA A C 1
ATOM 1378 O O . ALA A 1 172 ? -48.385 24.277 38.941 1.00 79.75 172 ALA A O 1
ATOM 1379 N N . THR A 1 173 ? -48.086 22.082 39.278 1.00 75.25 173 THR A N 1
ATOM 1380 C CA . THR A 1 173 ? -49.029 21.648 38.236 1.00 75.25 173 THR A CA 1
ATOM 1381 C C . THR A 1 173 ? -50.479 21.965 38.623 1.00 75.25 173 THR A C 1
ATOM 1383 O O . THR A 1 173 ? -51.245 22.464 37.796 1.00 75.25 173 THR A O 1
ATOM 1386 N N . SER A 1 174 ? -50.853 21.742 39.888 1.00 78.56 174 SER A N 1
ATOM 1387 C CA . SER A 1 174 ? -52.175 22.077 40.439 1.00 78.56 174 SER A CA 1
ATOM 1388 C C . SER A 1 174 ? -52.438 23.582 40.427 1.00 78.56 174 SER A C 1
ATOM 1390 O O . SER A 1 174 ? -53.508 24.024 40.003 1.00 78.56 174 SER A O 1
ATOM 1392 N N . ASP A 1 175 ? -51.449 24.386 40.813 1.00 82.06 175 ASP A N 1
ATOM 1393 C CA . ASP A 1 175 ? -51.563 25.843 40.831 1.00 82.06 175 ASP A CA 1
ATOM 1394 C C . ASP A 1 175 ? -51.650 26.419 39.409 1.00 82.06 175 ASP A C 1
ATOM 1396 O O . ASP A 1 175 ? -52.469 27.308 39.158 1.00 82.06 175 ASP A O 1
ATOM 1400 N N . ASN A 1 176 ? -50.921 25.846 38.442 1.00 80.56 176 ASN A N 1
ATOM 1401 C CA . ASN A 1 176 ? -51.053 26.202 37.024 1.00 80.56 176 ASN A CA 1
ATOM 1402 C C . ASN A 1 176 ? -52.408 25.798 36.420 1.00 80.56 176 ASN A C 1
ATOM 1404 O O . ASN A 1 176 ? -52.962 26.506 35.579 1.00 80.56 176 ASN A O 1
ATOM 1408 N N . LEU A 1 177 ? -52.969 24.657 36.824 1.00 76.94 177 LEU A N 1
ATOM 1409 C CA . LEU A 1 177 ? -54.309 24.248 36.398 1.00 76.94 177 LEU A CA 1
ATOM 1410 C C . LEU A 1 177 ? -55.381 25.167 36.992 1.00 76.94 177 LEU A C 1
ATOM 1412 O O . LEU A 1 177 ? -56.286 25.599 36.278 1.00 76.94 177 LEU A O 1
ATOM 1416 N N . LYS A 1 178 ? -55.265 25.520 38.276 1.00 80.00 178 LYS A N 1
ATOM 1417 C CA . LYS A 1 178 ? -56.180 26.458 38.943 1.00 80.00 178 LYS A CA 1
ATOM 1418 C C . LYS A 1 178 ? -56.109 27.855 38.341 1.00 80.00 178 LYS A C 1
ATOM 1420 O O . LYS A 1 178 ? -57.161 28.468 38.157 1.00 80.00 178 LYS A O 1
ATOM 1425 N N . SER A 1 179 ? -54.914 28.354 38.024 1.00 77.81 179 SER A N 1
ATOM 1426 C CA . SER A 1 179 ? -54.756 29.656 37.374 1.00 77.81 179 SER A CA 1
ATOM 1427 C C . SER A 1 179 ? -55.435 29.648 36.005 1.00 77.81 179 SER A C 1
ATOM 1429 O O . SER A 1 179 ? -56.333 30.456 35.792 1.00 77.81 179 SER A O 1
ATOM 1431 N N . LYS A 1 180 ? -55.150 28.654 35.149 1.00 76.38 180 LYS A N 1
ATOM 1432 C CA . LYS A 1 180 ? -55.792 28.488 33.831 1.00 76.38 180 LYS A CA 1
ATOM 1433 C C . LYS A 1 180 ? -57.315 28.351 33.917 1.00 76.38 180 LYS A C 1
ATOM 1435 O O . LYS A 1 180 ? -58.027 28.931 33.099 1.00 76.38 180 LYS A O 1
ATOM 1440 N N . LEU A 1 181 ? -57.840 27.620 34.902 1.00 72.56 181 LEU A N 1
ATOM 1441 C CA . LEU A 1 181 ? -59.286 27.490 35.123 1.00 72.56 181 LEU A CA 1
ATOM 1442 C C . LEU A 1 181 ? -59.931 28.800 35.602 1.00 72.56 181 LEU A C 1
ATOM 1444 O O . LEU A 1 181 ? -61.063 29.087 35.214 1.00 72.56 181 LEU A O 1
ATOM 1448 N N . ARG A 1 182 ? -59.231 29.614 36.406 1.00 70.31 182 ARG A N 1
ATOM 1449 C CA . ARG A 1 182 ? -59.696 30.954 36.803 1.00 70.31 182 ARG A CA 1
ATOM 1450 C C . ARG A 1 182 ? -59.728 31.911 35.616 1.00 70.31 182 ARG A C 1
ATOM 1452 O O . ARG A 1 182 ? -60.750 32.560 35.416 1.00 70.31 182 ARG A O 1
ATOM 1459 N N . THR A 1 183 ? -58.687 31.944 34.783 1.00 66.62 183 THR A N 1
ATOM 1460 C CA . THR A 1 183 ? -58.677 32.778 33.568 1.00 66.62 183 THR A CA 1
ATOM 1461 C C . THR A 1 183 ? -59.805 32.390 32.614 1.00 66.62 183 THR A C 1
ATOM 1463 O O . THR A 1 183 ? -60.447 33.259 32.034 1.00 66.62 183 THR A O 1
ATOM 1466 N N . ARG A 1 184 ? -60.114 31.089 32.510 1.00 60.69 184 ARG A N 1
ATOM 1467 C CA . ARG A 1 184 ? -61.205 30.565 31.670 1.00 60.69 184 ARG A CA 1
ATOM 1468 C C . ARG A 1 184 ? -62.613 30.850 32.216 1.00 60.69 184 ARG A C 1
ATOM 1470 O O . ARG A 1 184 ? -63.567 30.839 31.450 1.00 60.69 184 ARG A O 1
ATOM 1477 N N . ARG A 1 185 ? -62.757 31.088 33.526 1.00 57.47 185 ARG A N 1
ATOM 1478 C CA . ARG A 1 185 ? -64.019 31.525 34.158 1.00 57.47 185 ARG A CA 1
ATOM 1479 C C . ARG A 1 185 ? -64.251 33.032 34.055 1.00 57.47 185 ARG A C 1
ATOM 1481 O O . ARG A 1 185 ? -65.395 33.445 34.111 1.00 57.47 185 ARG A O 1
ATOM 1488 N N . LEU A 1 186 ? -63.186 33.819 33.915 1.00 57.78 186 LEU A N 1
ATOM 1489 C CA . LEU A 1 186 ? -63.240 35.278 33.744 1.00 57.78 186 LEU A CA 1
ATOM 1490 C C . LEU A 1 186 ? -63.395 35.712 32.274 1.00 57.78 186 LEU A C 1
ATOM 1492 O O . LEU A 1 186 ? -63.530 36.896 31.997 1.00 57.78 186 LEU A O 1
ATOM 1496 N N . THR A 1 187 ? -63.338 34.763 31.335 1.00 54.72 187 THR A N 1
ATOM 1497 C CA . THR A 1 187 ? -63.471 34.974 29.879 1.00 54.72 187 THR A CA 1
ATOM 1498 C C . THR A 1 187 ? -64.775 34.396 29.305 1.00 54.72 187 THR A C 1
ATOM 1500 O O . THR A 1 187 ? -64.902 34.243 28.092 1.00 54.72 187 THR A O 1
ATOM 1503 N N . LYS A 1 188 ? -65.744 34.075 30.171 1.00 44.09 188 LYS A N 1
ATOM 1504 C CA . LYS A 1 188 ? -67.146 33.781 29.840 1.00 44.09 188 LYS A CA 1
ATOM 1505 C C . LYS A 1 188 ? -68.029 34.837 30.484 1.00 44.09 188 LYS A C 1
ATOM 1507 O O . LYS A 1 188 ? -69.062 35.152 29.865 1.00 44.09 188 LYS A O 1
#

Sequence (188 aa):
MGMNQENSYENDVTVDKYNLHTELETLPTLIAKWRKKYSIAEGILDKLTSDIPIFKAEIKMEFEMAVAKIEADLRENWDQHCPDVRATEGAVQNKVKTLPEFAEAHKKSINENLKLSEELACAVEDKGTFYGACRALEAKETALTKLVKLYLSGYYERPKITNELEKEVQKATSDNLKSKLRTRRLTK